Protein AF-A0A966QD86-F1 (afdb_monomer_lite)

pLDDT: mean 82.99, std 19.86, range [31.42, 98.5]

Structure (mmCIF, N/CA/C/O backbone):
data_AF-A0A966QD86-F1
#
_entry.id   AF-A0A966QD86-F1
#
loop_
_atom_site.group_PDB
_atom_site.id
_atom_site.type_symbol
_atom_site.label_atom_id
_atom_site.label_alt_id
_atom_site.label_comp_id
_atom_site.label_asym_id
_atom_site.label_entity_id
_atom_site.label_seq_id
_atom_site.pdbx_PDB_ins_code
_atom_site.Cartn_x
_atom_site.Cartn_y
_atom_site.Cartn_z
_atom_site.occupancy
_atom_site.B_iso_or_equiv
_atom_site.auth_seq_id
_atom_site.auth_comp_id
_atom_site.auth_asym_id
_atom_site.auth_atom_id
_atom_site.pdbx_PDB_model_num
ATOM 1 N N . MET A 1 1 ? 30.363 -12.024 28.360 1.00 37.44 1 MET A N 1
ATOM 2 C CA . MET A 1 1 ? 28.949 -11.647 28.155 1.00 37.44 1 MET A CA 1
ATOM 3 C C . MET A 1 1 ? 28.744 -11.447 26.668 1.00 37.44 1 MET A C 1
ATOM 5 O O . MET A 1 1 ? 29.239 -10.470 26.128 1.00 37.44 1 MET A O 1
ATOM 9 N N . VAL A 1 2 ? 28.123 -12.416 25.995 1.00 34.50 2 VAL A N 1
ATOM 10 C CA . VAL A 1 2 ? 27.698 -12.248 24.601 1.00 34.50 2 VAL A CA 1
ATOM 11 C C . VAL A 1 2 ? 26.460 -11.366 24.652 1.00 34.50 2 VAL A C 1
ATOM 13 O O . VAL A 1 2 ? 25.425 -11.783 25.163 1.00 34.50 2 VAL A O 1
ATOM 16 N N . THR A 1 3 ? 26.587 -10.121 24.208 1.00 36.62 3 THR A N 1
ATOM 17 C CA . THR A 1 3 ? 25.443 -9.254 23.946 1.00 36.62 3 THR A CA 1
ATOM 18 C C . THR A 1 3 ? 24.715 -9.835 22.740 1.00 36.62 3 THR A C 1
ATOM 20 O O . THR A 1 3 ? 25.095 -9.631 21.590 1.00 36.62 3 THR A O 1
ATOM 23 N N . SER A 1 4 ? 23.694 -10.646 23.001 1.00 31.42 4 SER A N 1
ATOM 24 C CA . SER A 1 4 ? 22.742 -11.088 21.990 1.00 31.42 4 SER A CA 1
ATOM 25 C C . SER A 1 4 ? 22.069 -9.849 21.402 1.00 31.42 4 SER A C 1
ATOM 27 O O . SER A 1 4 ? 21.216 -9.232 22.039 1.00 31.42 4 SER A O 1
ATOM 29 N N . ARG A 1 5 ? 22.519 -9.452 20.207 1.00 35.88 5 ARG A N 1
ATOM 30 C CA . ARG A 1 5 ? 21.883 -8.425 19.379 1.00 35.88 5 ARG A CA 1
ATOM 31 C C . ARG A 1 5 ? 20.418 -8.845 19.194 1.00 35.88 5 ARG A C 1
ATOM 33 O O . ARG A 1 5 ? 20.197 -10.000 18.818 1.00 35.88 5 ARG A O 1
ATOM 40 N N . PRO A 1 6 ? 19.428 -7.978 19.474 1.00 40.44 6 PRO A N 1
ATOM 41 C CA . PRO A 1 6 ? 18.045 -8.296 19.139 1.00 40.44 6 PRO A CA 1
ATOM 42 C C . PRO A 1 6 ? 17.976 -8.632 17.641 1.00 40.44 6 PRO A C 1
ATOM 44 O O . PRO A 1 6 ? 18.765 -8.067 16.870 1.00 40.44 6 PRO A O 1
ATOM 47 N N . PRO A 1 7 ? 17.105 -9.565 17.212 1.00 45.22 7 PRO A N 1
ATOM 48 C CA . PRO A 1 7 ? 16.929 -9.837 15.790 1.00 45.22 7 PRO A CA 1
ATOM 49 C C . PRO A 1 7 ? 16.673 -8.501 15.093 1.00 45.22 7 PRO A C 1
ATOM 51 O O . PRO A 1 7 ? 15.821 -7.730 15.537 1.00 45.22 7 PRO A O 1
ATOM 54 N N . ALA A 1 8 ? 17.478 -8.182 14.076 1.00 56.72 8 ALA A N 1
ATOM 55 C CA . ALA A 1 8 ? 17.347 -6.920 13.364 1.00 56.72 8 ALA A CA 1
ATOM 56 C C . ALA A 1 8 ? 15.904 -6.816 12.858 1.00 56.72 8 ALA A C 1
ATOM 58 O O . ALA A 1 8 ? 15.439 -7.698 12.135 1.00 56.72 8 ALA A O 1
ATOM 59 N N . ALA A 1 9 ? 15.185 -5.785 13.305 1.00 67.31 9 ALA A N 1
ATOM 60 C CA . ALA A 1 9 ? 13.827 -5.529 12.858 1.00 67.31 9 ALA A CA 1
ATOM 61 C C . ALA A 1 9 ? 13.815 -5.494 11.321 1.00 67.31 9 ALA A C 1
ATOM 63 O O . ALA A 1 9 ? 14.697 -4.883 10.714 1.00 67.31 9 ALA A O 1
ATOM 64 N N . ALA A 1 10 ? 12.860 -6.180 10.688 1.00 80.62 10 ALA A N 1
ATOM 65 C CA . ALA A 1 10 ? 12.815 -6.264 9.232 1.00 80.62 10 ALA A CA 1
ATOM 66 C C . ALA A 1 10 ? 12.723 -4.855 8.612 1.00 80.62 10 ALA A C 1
ATOM 68 O O . ALA A 1 10 ? 11.862 -4.047 8.987 1.00 80.62 10 ALA A O 1
ATOM 69 N N . SER A 1 11 ? 13.622 -4.549 7.671 1.00 90.81 11 SER A N 1
ATOM 70 C CA . SER A 1 11 ? 13.614 -3.261 6.975 1.00 90.81 11 SER A CA 1
ATOM 71 C C . SER A 1 11 ? 12.462 -3.183 5.972 1.00 90.81 11 SER A C 1
ATOM 73 O O . SER A 1 11 ? 11.938 -4.203 5.514 1.00 90.81 11 SER A O 1
ATOM 75 N N . LEU A 1 12 ? 12.073 -1.966 5.585 1.00 94.50 12 LEU A N 1
ATOM 76 C CA . LEU A 1 12 ? 11.036 -1.785 4.563 1.00 94.50 12 LEU A CA 1
ATOM 77 C C . LEU A 1 12 ? 11.485 -2.296 3.188 1.00 94.50 12 LEU A C 1
ATOM 79 O O . LEU A 1 12 ? 10.650 -2.692 2.380 1.00 94.50 12 LEU A O 1
ATOM 83 N N . SER A 1 13 ? 12.796 -2.360 2.943 1.00 92.25 13 SER A N 1
ATOM 84 C CA . SER A 1 13 ? 13.356 -2.989 1.745 1.00 92.25 13 SER A CA 1
ATOM 85 C C . SER A 1 13 ? 13.037 -4.486 1.679 1.00 92.25 13 SER A C 1
ATOM 87 O O . SER A 1 13 ? 12.559 -4.968 0.654 1.00 92.25 13 SER A O 1
ATOM 89 N N . VAL A 1 14 ? 13.190 -5.207 2.798 1.00 92.00 14 VAL A N 1
ATOM 90 C CA . VAL A 1 14 ? 12.814 -6.631 2.890 1.00 92.00 14 VAL A CA 1
ATOM 91 C C . VAL A 1 14 ? 11.317 -6.816 2.650 1.00 92.00 14 VAL A C 1
ATOM 93 O O . VAL A 1 14 ? 10.916 -7.715 1.914 1.00 92.00 14 VAL A O 1
ATOM 96 N N . LEU A 1 15 ? 10.489 -5.937 3.220 1.00 95.06 15 LEU A N 1
ATOM 97 C CA . LEU A 1 15 ? 9.042 -5.971 3.021 1.00 95.06 15 LEU A CA 1
ATOM 98 C C . LEU A 1 15 ? 8.655 -5.786 1.544 1.00 95.06 15 LEU A C 1
ATOM 100 O O . LEU A 1 15 ? 7.849 -6.558 1.029 1.00 95.06 15 LEU A O 1
ATOM 104 N N . ARG A 1 16 ? 9.243 -4.806 0.844 1.00 95.81 16 ARG A N 1
ATOM 105 C CA . ARG A 1 16 ? 8.997 -4.596 -0.595 1.00 95.81 16 ARG A CA 1
ATOM 106 C C . ARG A 1 16 ? 9.447 -5.792 -1.429 1.00 95.81 16 ARG A C 1
ATOM 108 O O . ARG A 1 16 ? 8.715 -6.210 -2.321 1.00 95.81 16 ARG A O 1
ATOM 115 N N . HIS A 1 17 ? 10.590 -6.389 -1.095 1.00 92.56 17 HIS A N 1
ATOM 116 C CA . HIS A 1 17 ? 11.065 -7.590 -1.775 1.00 92.56 17 HIS A CA 1
ATOM 117 C C . HIS A 1 17 ? 10.102 -8.773 -1.598 1.00 92.56 17 HIS A C 1
ATOM 119 O O . HIS A 1 17 ? 9.772 -9.444 -2.572 1.00 92.56 17 HIS A O 1
ATOM 125 N N . GLN A 1 18 ? 9.580 -8.990 -0.385 1.00 93.50 18 GLN A N 1
ATOM 126 C CA . GLN A 1 18 ? 8.581 -10.033 -0.140 1.00 93.50 18 GLN A CA 1
ATOM 127 C C . GLN A 1 18 ? 7.260 -9.749 -0.865 1.00 93.50 18 GLN A C 1
ATOM 129 O O . GLN A 1 18 ? 6.659 -10.657 -1.433 1.00 93.50 18 GLN A O 1
ATOM 134 N N . LEU A 1 19 ? 6.811 -8.490 -0.897 1.00 96.50 19 LEU A N 1
ATOM 135 C CA . LEU A 1 19 ? 5.646 -8.097 -1.692 1.00 96.50 19 LEU A CA 1
ATOM 136 C C . LEU A 1 19 ? 5.863 -8.343 -3.189 1.00 96.50 19 LEU A C 1
ATOM 138 O O . LEU A 1 19 ? 4.892 -8.588 -3.896 1.00 96.50 19 LEU A O 1
ATOM 142 N N . ALA A 1 20 ? 7.104 -8.288 -3.675 1.00 95.31 20 ALA A N 1
ATOM 143 C CA . ALA A 1 20 ? 7.455 -8.540 -5.067 1.00 95.31 20 ALA A CA 1
ATOM 144 C C . ALA A 1 20 ? 7.605 -10.034 -5.415 1.00 95.31 20 ALA A C 1
ATOM 146 O O . ALA A 1 20 ? 7.783 -10.356 -6.593 1.00 95.31 20 ALA A O 1
ATOM 147 N N . ASP A 1 21 ? 7.514 -10.944 -4.440 1.00 94.06 21 ASP A N 1
ATOM 148 C CA . ASP A 1 21 ? 7.709 -12.376 -4.673 1.00 94.06 21 ASP A CA 1
ATOM 149 C C . ASP A 1 21 ? 6.661 -12.938 -5.645 1.00 94.06 21 ASP A C 1
ATOM 151 O O . ASP A 1 21 ? 5.465 -12.675 -5.515 1.00 94.06 21 ASP A O 1
ATOM 155 N N . GLY A 1 22 ? 7.105 -13.652 -6.676 1.00 91.19 22 GLY A N 1
ATOM 156 C CA . GLY A 1 22 ? 6.250 -14.108 -7.778 1.00 91.19 22 GLY A CA 1
ATOM 157 C C . GLY A 1 22 ? 5.811 -13.027 -8.784 1.00 91.19 22 GLY A C 1
ATOM 158 O O . GLY A 1 22 ? 5.131 -13.361 -9.753 1.00 91.19 22 GLY A O 1
ATOM 159 N N . VAL A 1 23 ? 6.199 -11.749 -8.629 1.00 92.25 23 VAL A N 1
ATOM 160 C CA . VAL A 1 23 ? 6.053 -10.759 -9.720 1.00 92.25 23 VAL A CA 1
ATOM 161 C C . VAL A 1 23 ? 7.213 -10.916 -10.695 1.00 92.25 23 VAL A C 1
ATOM 163 O O . VAL A 1 23 ? 8.367 -10.934 -10.258 1.00 92.25 23 VAL A O 1
ATOM 166 N N . PRO A 1 24 ? 6.960 -10.948 -12.013 1.00 91.50 24 PRO A N 1
ATOM 167 C CA . PRO A 1 24 ? 8.023 -10.845 -13.002 1.00 91.50 24 PRO A CA 1
ATOM 168 C C . PRO A 1 24 ? 8.892 -9.592 -12.788 1.00 91.50 24 PRO A C 1
ATOM 170 O O . PRO A 1 24 ? 8.411 -8.577 -12.267 1.00 91.50 24 PRO A O 1
ATOM 173 N N . PRO A 1 25 ? 10.185 -9.629 -13.147 1.00 89.44 25 PRO A N 1
ATOM 174 C CA . PRO A 1 25 ? 11.003 -8.423 -13.155 1.00 89.44 25 PRO A CA 1
ATOM 175 C C . PRO A 1 25 ? 10.401 -7.389 -14.110 1.00 89.44 25 PRO A C 1
ATOM 177 O O . PRO A 1 25 ? 9.823 -7.733 -15.142 1.00 89.44 25 PRO A O 1
ATOM 180 N N . GLY A 1 26 ? 10.522 -6.114 -13.746 1.00 88.69 26 GLY A N 1
ATOM 181 C CA . GLY A 1 26 ? 10.109 -5.032 -14.627 1.00 88.69 26 GLY A CA 1
ATOM 182 C C . GLY A 1 26 ? 11.136 -4.772 -15.722 1.00 88.69 26 GLY A C 1
ATOM 183 O O . GLY A 1 26 ? 12.253 -5.280 -15.692 1.00 88.69 26 GLY A O 1
ATOM 184 N N . VAL A 1 27 ? 10.755 -3.923 -16.669 1.00 89.12 27 VAL A N 1
ATOM 185 C CA . VAL A 1 27 ? 11.651 -3.347 -17.690 1.00 89.12 27 VAL A CA 1
ATOM 186 C C . VAL A 1 27 ? 11.695 -1.818 -17.590 1.00 89.12 27 VAL A C 1
ATOM 188 O O . VAL A 1 27 ? 12.145 -1.133 -18.504 1.00 89.12 27 VAL A O 1
ATOM 191 N N . GLY A 1 28 ? 11.156 -1.270 -16.496 1.00 85.75 28 GLY A N 1
ATOM 192 C CA . GLY A 1 28 ? 11.043 0.162 -16.277 1.00 85.75 28 GLY A CA 1
ATOM 193 C C . GLY A 1 28 ? 12.343 0.790 -15.781 1.00 85.75 28 GLY A C 1
ATOM 194 O O . GLY A 1 28 ? 13.136 0.163 -15.078 1.00 85.75 28 GLY A O 1
ATOM 195 N N . ASN A 1 29 ? 12.515 2.066 -16.113 1.00 91.00 29 ASN A N 1
ATOM 196 C CA . ASN A 1 29 ? 13.445 2.981 -15.452 1.00 91.00 29 ASN A CA 1
ATOM 197 C C . ASN A 1 29 ? 12.715 3.818 -14.382 1.00 91.00 29 ASN A C 1
ATOM 199 O O . ASN A 1 29 ? 11.483 3.781 -14.308 1.00 91.00 29 ASN A O 1
ATOM 203 N N . GLU A 1 30 ? 13.450 4.612 -13.597 1.00 90.75 30 GLU A N 1
ATOM 204 C CA . GLU A 1 30 ? 12.881 5.447 -12.522 1.00 90.75 30 GLU A CA 1
ATOM 205 C C . GLU A 1 30 ? 11.718 6.342 -12.980 1.00 90.75 30 GLU A C 1
ATOM 207 O O . GLU A 1 30 ? 10.692 6.420 -12.305 1.00 90.75 30 GLU A O 1
ATOM 212 N N . ASP A 1 31 ? 11.822 6.978 -14.149 1.00 90.44 31 ASP A N 1
ATOM 213 C CA . ASP A 1 31 ? 10.772 7.873 -14.651 1.00 90.44 31 ASP A CA 1
ATOM 214 C C . ASP A 1 31 ? 9.494 7.123 -15.028 1.00 90.44 31 ASP A C 1
ATOM 216 O O . ASP A 1 31 ? 8.378 7.617 -14.835 1.00 90.44 31 ASP A O 1
ATOM 220 N N . SER A 1 32 ? 9.633 5.923 -15.591 1.00 91.06 32 SER A N 1
ATOM 221 C CA . SER A 1 32 ? 8.491 5.075 -15.925 1.00 91.06 32 SER A CA 1
ATOM 222 C C . SER A 1 32 ? 7.774 4.583 -14.667 1.00 91.06 32 SER A C 1
ATOM 224 O O . SER A 1 32 ? 6.553 4.717 -14.581 1.00 91.06 32 SER A O 1
ATOM 226 N N . VAL A 1 33 ? 8.508 4.109 -13.653 1.00 93.31 33 VAL A N 1
ATOM 227 C CA . VAL A 1 33 ? 7.890 3.603 -12.421 1.00 93.31 33 VAL A CA 1
ATOM 228 C C . VAL A 1 33 ? 7.351 4.714 -11.535 1.00 93.31 33 VAL A C 1
ATOM 230 O O . VAL A 1 33 ? 6.337 4.513 -10.878 1.00 93.31 33 VAL A O 1
ATOM 233 N N . ARG A 1 34 ? 7.930 5.920 -11.580 1.00 92.62 34 ARG A N 1
ATOM 234 C CA . ARG A 1 34 ? 7.355 7.104 -10.928 1.00 92.62 34 ARG A CA 1
ATOM 235 C C . ARG A 1 34 ? 5.994 7.457 -11.521 1.00 92.62 34 ARG A C 1
ATOM 237 O O . ARG A 1 34 ? 5.058 7.736 -10.776 1.00 92.62 34 ARG A O 1
ATOM 244 N N . ARG A 1 35 ? 5.859 7.425 -12.851 1.00 93.31 35 ARG A N 1
ATOM 245 C CA . ARG A 1 35 ? 4.565 7.641 -13.521 1.00 93.31 35 ARG A CA 1
ATOM 246 C C . ARG A 1 35 ? 3.560 6.546 -13.174 1.00 93.31 35 ARG A C 1
ATOM 248 O O . ARG A 1 35 ? 2.416 6.860 -12.861 1.00 93.31 35 ARG A O 1
ATOM 255 N N . GLN A 1 36 ? 3.991 5.285 -13.172 1.00 95.38 36 GLN A N 1
ATOM 256 C CA . GLN A 1 36 ? 3.152 4.160 -12.749 1.00 95.38 36 GLN A CA 1
ATOM 257 C C . GLN A 1 36 ? 2.705 4.294 -11.291 1.00 95.38 36 GLN A C 1
ATOM 259 O O . GLN A 1 36 ? 1.532 4.087 -11.009 1.00 95.38 36 GLN A O 1
ATOM 264 N N . TRP A 1 37 ? 3.604 4.686 -10.388 1.00 96.25 37 TRP A N 1
ATOM 265 C CA . TRP A 1 37 ? 3.303 4.935 -8.980 1.00 96.25 37 TRP A CA 1
ATOM 266 C C . TRP A 1 37 ? 2.220 6.001 -8.813 1.00 96.25 37 TRP A C 1
ATOM 268 O O . TRP A 1 37 ? 1.212 5.747 -8.160 1.00 96.25 37 TRP A O 1
ATOM 278 N N . TRP A 1 38 ? 2.371 7.162 -9.457 1.00 95.31 38 TRP A N 1
ATOM 279 C CA . TRP A 1 38 ? 1.359 8.220 -9.389 1.00 95.31 38 TRP A CA 1
ATOM 280 C C . TRP A 1 38 ? 0.020 7.801 -10.001 1.00 95.31 38 TRP A C 1
ATOM 282 O O . TRP A 1 38 ? -1.025 8.058 -9.408 1.00 95.31 38 TRP A O 1
ATOM 292 N N . ALA A 1 39 ? 0.033 7.111 -11.146 1.00 96.25 39 ALA A N 1
ATOM 293 C CA . ALA A 1 39 ? -1.19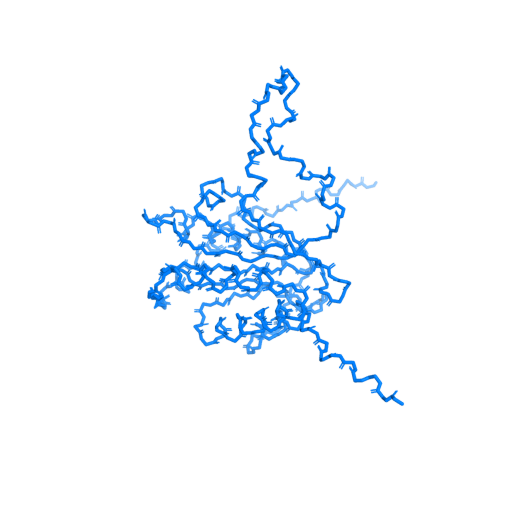0 6.588 -11.753 1.00 96.25 39 ALA A CA 1
ATOM 294 C C . ALA A 1 39 ? -1.884 5.560 -10.845 1.00 96.25 39 ALA A C 1
ATOM 296 O O . ALA A 1 39 ? -3.108 5.575 -10.720 1.00 96.25 39 ALA A O 1
ATOM 297 N N . ALA A 1 40 ? -1.113 4.699 -10.182 1.00 97.69 40 ALA A N 1
ATOM 298 C CA . ALA A 1 40 ? -1.611 3.705 -9.243 1.00 97.69 40 ALA A CA 1
ATOM 299 C C . ALA A 1 40 ? -2.193 4.341 -7.972 1.00 97.69 40 ALA A C 1
ATOM 301 O O . ALA A 1 40 ? -3.270 3.939 -7.538 1.00 97.69 40 ALA A O 1
ATOM 302 N N . LEU A 1 41 ? -1.534 5.365 -7.416 1.00 97.25 41 LEU A N 1
ATOM 303 C CA . LEU A 1 41 ? -2.057 6.137 -6.285 1.00 97.25 41 LEU A CA 1
ATOM 304 C C . LEU A 1 41 ? -3.370 6.837 -6.631 1.00 97.25 41 LEU A C 1
ATOM 306 O O . LEU A 1 41 ? -4.312 6.771 -5.847 1.00 97.25 41 LEU A O 1
ATOM 310 N N . ALA A 1 42 ? -3.446 7.476 -7.799 1.00 95.94 42 ALA A N 1
ATOM 311 C CA . ALA A 1 42 ? -4.670 8.129 -8.247 1.00 95.94 42 ALA A CA 1
ATOM 312 C C . ALA A 1 42 ? -5.791 7.106 -8.485 1.00 95.94 42 ALA A C 1
ATOM 314 O O . ALA A 1 42 ? -6.911 7.310 -8.039 1.00 95.94 42 ALA A O 1
ATOM 315 N N . THR A 1 43 ? -5.478 5.959 -9.097 1.00 97.62 43 THR A N 1
ATOM 316 C CA . THR A 1 43 ? -6.447 4.865 -9.289 1.00 97.62 43 THR A CA 1
ATOM 317 C C . THR A 1 43 ? -6.974 4.341 -7.954 1.00 97.62 43 THR A C 1
ATOM 319 O O . THR A 1 43 ? -8.170 4.134 -7.781 1.00 97.62 43 THR A O 1
ATOM 322 N N . LEU A 1 44 ? -6.091 4.129 -6.977 1.00 97.50 44 LEU A N 1
ATOM 323 C CA . LEU A 1 44 ? -6.505 3.672 -5.658 1.00 97.50 44 LEU A CA 1
ATOM 324 C C . LEU A 1 44 ? -7.410 4.701 -4.968 1.00 97.50 44 LEU A C 1
ATOM 326 O O . LEU A 1 44 ? -8.483 4.344 -4.484 1.00 97.50 44 LEU A O 1
ATOM 330 N N . GLN A 1 45 ? -6.977 5.961 -4.905 1.00 95.88 45 GLN A N 1
ATOM 331 C CA . GLN A 1 45 ? -7.699 7.000 -4.174 1.00 95.88 45 GLN A CA 1
ATOM 332 C C . GLN A 1 45 ? -9.032 7.339 -4.847 1.00 95.88 45 GLN A C 1
ATOM 334 O O . GLN A 1 45 ? -10.068 7.253 -4.191 1.00 95.88 45 GLN A O 1
ATOM 339 N N . ASP A 1 46 ? -9.023 7.634 -6.144 1.00 95.94 46 ASP A N 1
ATOM 340 C CA . ASP A 1 46 ? -10.190 8.149 -6.864 1.00 95.94 46 ASP A CA 1
ATOM 341 C C . ASP A 1 46 ? -11.208 7.057 -7.201 1.00 95.94 46 ASP A C 1
ATOM 343 O O . ASP A 1 46 ? -12.413 7.288 -7.115 1.00 95.94 46 ASP A O 1
ATOM 347 N N . ASP A 1 47 ? -10.739 5.872 -7.606 1.00 95.50 47 ASP A N 1
ATOM 348 C CA . ASP A 1 47 ? -11.607 4.846 -8.189 1.00 95.50 47 ASP A CA 1
ATOM 349 C C . ASP A 1 47 ? -11.989 3.743 -7.190 1.00 95.50 47 ASP A C 1
ATOM 351 O O . ASP A 1 47 ? -13.029 3.101 -7.356 1.00 95.50 47 ASP A O 1
ATOM 355 N N . LEU A 1 48 ? -11.173 3.498 -6.155 1.00 95.06 48 LEU A N 1
ATOM 356 C CA . LEU A 1 48 ? -11.402 2.396 -5.209 1.00 95.06 48 LEU A CA 1
ATOM 357 C C . LEU A 1 48 ? -11.756 2.849 -3.790 1.00 95.06 48 LEU A C 1
ATOM 359 O O . LEU A 1 48 ? -12.579 2.187 -3.154 1.00 95.06 48 LEU A O 1
ATOM 363 N N . LEU A 1 49 ? -11.148 3.931 -3.289 1.00 95.38 49 LEU A N 1
ATOM 364 C CA . LEU A 1 49 ? -11.347 4.406 -1.914 1.00 95.38 49 LEU A CA 1
ATOM 365 C C . LEU A 1 49 ? -12.439 5.475 -1.807 1.00 95.38 49 LEU A C 1
ATOM 367 O O . LEU A 1 49 ? -13.388 5.281 -1.053 1.00 95.38 49 LEU A O 1
ATOM 371 N N . LEU A 1 50 ? -12.341 6.577 -2.555 1.00 94.25 50 LEU A N 1
ATOM 372 C CA . LEU A 1 50 ? -13.303 7.686 -2.482 1.00 94.25 50 LEU A CA 1
ATOM 373 C C . LEU A 1 50 ? -14.763 7.285 -2.774 1.00 94.25 50 LEU A C 1
ATOM 375 O O . LEU A 1 50 ? -15.652 7.829 -2.121 1.00 94.25 50 LEU A O 1
ATOM 379 N N . PRO A 1 51 ? -15.060 6.332 -3.681 1.00 93.31 51 PRO A N 1
ATOM 380 C CA . PRO A 1 51 ? -16.439 5.909 -3.924 1.00 93.31 51 PRO A CA 1
ATOM 381 C C . PRO A 1 51 ? -17.059 5.068 -2.794 1.00 93.31 51 PRO A C 1
ATOM 383 O O . PRO A 1 51 ? -18.237 4.717 -2.879 1.00 93.31 51 PRO A O 1
ATOM 386 N N . GLN A 1 52 ? -16.295 4.689 -1.762 1.00 89.44 52 GLN A N 1
ATOM 387 C CA . GLN A 1 52 ? -16.802 3.854 -0.673 1.00 89.44 52 GLN A CA 1
ATOM 388 C C . GLN A 1 52 ? -17.757 4.657 0.231 1.00 89.44 52 GLN A C 1
ATOM 390 O O . GLN A 1 52 ? -17.387 5.724 0.718 1.00 89.44 52 GLN A O 1
ATOM 395 N N . PRO A 1 53 ? -18.959 4.137 0.543 1.00 82.00 53 PRO A N 1
ATOM 396 C CA . PRO A 1 53 ? -19.945 4.854 1.359 1.00 82.00 53 PRO A CA 1
ATOM 397 C C . PRO A 1 53 ? -19.544 4.973 2.837 1.00 82.00 53 PRO A C 1
ATOM 399 O O . PRO A 1 53 ? -19.960 5.903 3.523 1.00 82.00 53 PRO A O 1
ATOM 402 N N . HIS A 1 54 ? -18.740 4.030 3.334 1.00 84.50 54 HIS A N 1
ATOM 403 C CA . HIS A 1 54 ? -18.260 3.988 4.713 1.00 84.50 54 HIS A CA 1
ATOM 404 C C . HIS A 1 54 ? -16.747 3.852 4.713 1.00 84.50 54 HIS A C 1
ATOM 406 O O . HIS A 1 54 ? -16.191 2.760 4.847 1.00 84.50 54 HIS A O 1
ATOM 412 N N . LEU A 1 55 ? -16.083 4.984 4.515 1.00 88.50 55 LEU A N 1
ATOM 413 C CA . LEU A 1 55 ? -14.641 5.032 4.536 1.00 88.50 55 LEU A CA 1
ATOM 414 C C . LEU A 1 55 ? -14.159 4.985 5.988 1.00 88.50 55 LEU A C 1
ATOM 416 O O . LEU A 1 55 ? -14.342 5.923 6.753 1.00 88.50 55 LEU A O 1
ATOM 420 N N . GLN A 1 56 ? -13.573 3.858 6.367 1.00 92.38 56 GLN A N 1
ATOM 421 C CA . GLN A 1 56 ? -12.860 3.676 7.624 1.00 92.38 56 GLN A CA 1
ATOM 422 C C . GLN A 1 56 ? -11.788 2.618 7.408 1.00 92.38 56 GLN A C 1
ATOM 424 O O . GLN A 1 56 ? -11.976 1.666 6.645 1.00 92.38 56 GLN A O 1
ATOM 429 N N . GLY A 1 57 ? -10.646 2.780 8.054 1.00 95.12 57 GLY A N 1
ATOM 430 C CA . GLY A 1 57 ? -9.509 1.931 7.761 1.00 95.12 57 GLY A CA 1
ATOM 431 C C . GLY A 1 57 ? -8.220 2.461 8.332 1.00 95.12 57 GLY A C 1
ATOM 432 O O . GLY A 1 57 ? -8.177 3.483 9.023 1.00 95.12 57 GLY A O 1
ATOM 433 N N . ILE A 1 58 ? -7.162 1.755 7.977 1.00 96.31 58 ILE A N 1
ATOM 434 C CA . ILE A 1 58 ? -5.800 2.183 8.220 1.00 96.31 58 ILE A CA 1
ATOM 435 C C . ILE A 1 58 ? -5.059 2.356 6.901 1.00 96.31 58 ILE A C 1
ATOM 437 O O . ILE A 1 58 ? -5.388 1.728 5.888 1.00 96.31 58 ILE A O 1
ATOM 441 N N . TRP A 1 59 ? -4.000 3.148 6.942 1.00 97.25 59 TRP A N 1
ATOM 442 C CA . TRP A 1 59 ? -2.995 3.154 5.897 1.00 97.25 59 TRP A CA 1
ATOM 443 C C . TRP A 1 59 ? -1.595 3.249 6.494 1.00 97.25 59 TRP A C 1
ATOM 445 O O . TRP A 1 59 ? -1.380 3.866 7.535 1.00 97.25 59 TRP A O 1
ATOM 455 N N . LEU A 1 60 ? -0.634 2.609 5.841 1.00 97.75 60 LEU A N 1
ATOM 456 C CA . LEU A 1 60 ? 0.778 2.670 6.185 1.00 97.75 60 LEU A CA 1
ATOM 457 C C . LEU A 1 60 ? 1.555 3.144 4.967 1.00 97.75 60 LEU A C 1
ATOM 459 O O . LEU A 1 60 ? 1.308 2.641 3.873 1.00 97.75 60 LEU A O 1
ATOM 463 N N . ALA A 1 61 ? 2.497 4.065 5.138 1.00 97.19 61 ALA A N 1
ATOM 464 C CA . ALA A 1 61 ? 3.321 4.527 4.029 1.00 97.19 61 ALA A CA 1
ATOM 465 C C . ALA A 1 61 ? 4.782 4.755 4.408 1.00 97.19 61 ALA A C 1
ATOM 467 O O . ALA A 1 61 ? 5.127 4.983 5.567 1.00 97.19 61 ALA A O 1
ATOM 468 N N . ALA A 1 62 ? 5.640 4.706 3.400 1.00 95.94 62 ALA A N 1
ATOM 469 C CA . ALA A 1 62 ? 7.035 5.102 3.483 1.00 95.94 62 ALA A CA 1
ATOM 470 C C . ALA A 1 62 ? 7.556 5.487 2.092 1.00 95.94 62 ALA A C 1
ATOM 472 O O . ALA A 1 62 ? 6.994 5.026 1.099 1.00 95.94 62 ALA A O 1
ATOM 473 N N . PRO A 1 63 ? 8.636 6.280 1.988 1.00 91.62 63 PRO A N 1
ATOM 474 C CA . PRO A 1 63 ? 9.250 7.064 3.064 1.00 91.62 63 PRO A CA 1
ATOM 475 C C . PRO A 1 63 ? 8.477 8.363 3.367 1.00 91.62 63 PRO A C 1
ATOM 477 O O . PRO A 1 63 ? 8.917 9.181 4.163 1.00 91.62 63 PRO A O 1
ATOM 480 N N . LEU A 1 64 ? 7.362 8.607 2.680 1.00 88.56 64 LEU A N 1
ATOM 481 C CA . LEU A 1 64 ? 6.548 9.812 2.807 1.00 88.56 64 LEU A CA 1
ATOM 482 C C . LEU A 1 64 ? 5.062 9.430 2.796 1.00 88.56 64 LEU A C 1
ATOM 484 O O . LEU A 1 64 ? 4.723 8.324 2.360 1.00 88.56 64 LEU A O 1
ATOM 488 N N . PRO A 1 65 ? 4.166 10.329 3.242 1.00 84.25 65 PRO A N 1
ATOM 489 C CA . PRO A 1 65 ? 2.732 10.159 3.047 1.00 84.25 65 PRO A CA 1
ATOM 490 C C . PRO A 1 65 ? 2.405 9.886 1.575 1.00 84.25 65 PRO A C 1
ATOM 492 O O . PRO A 1 65 ? 2.903 10.576 0.686 1.00 84.25 65 PRO A O 1
ATOM 495 N N . ALA A 1 66 ? 1.572 8.877 1.323 1.00 89.56 66 ALA A N 1
ATOM 496 C CA . ALA A 1 66 ? 1.158 8.497 -0.029 1.00 89.56 66 ALA A CA 1
ATOM 497 C C . ALA A 1 66 ? -0.307 8.852 -0.329 1.00 89.56 66 ALA A C 1
ATOM 499 O O . ALA A 1 66 ? -0.685 8.930 -1.496 1.00 89.56 66 ALA A O 1
ATOM 500 N N . LEU A 1 67 ? -1.117 9.081 0.712 1.00 90.19 67 LEU A N 1
ATOM 501 C CA . LEU A 1 67 ? -2.467 9.621 0.577 1.00 90.19 67 LEU A CA 1
ATOM 502 C C . LEU A 1 67 ? -2.425 11.144 0.704 1.00 90.19 67 LEU A C 1
ATOM 504 O O . LEU A 1 67 ? -1.756 11.674 1.593 1.00 90.19 67 LEU A O 1
ATOM 508 N N . TYR A 1 68 ? -3.146 11.832 -0.175 1.00 86.19 68 TYR A N 1
ATOM 509 C CA . TYR A 1 68 ? -3.230 13.298 -0.197 1.00 86.19 68 TYR A CA 1
ATOM 510 C C . TYR A 1 68 ? -4.669 13.816 -0.185 1.00 86.19 68 TYR A C 1
ATOM 512 O O . TYR A 1 68 ? -4.893 14.979 0.145 1.00 86.19 68 TYR A O 1
ATOM 520 N N . GLU A 1 69 ? -5.647 12.966 -0.501 1.00 89.44 69 GLU A N 1
ATOM 521 C CA . GLU A 1 69 ? -7.053 13.353 -0.516 1.00 89.44 69 GLU A CA 1
ATOM 522 C C . GLU A 1 69 ? -7.560 13.677 0.902 1.00 89.44 69 GLU A C 1
ATOM 524 O O . GLU A 1 69 ? -7.534 12.802 1.778 1.00 89.44 69 GLU A O 1
ATOM 529 N N . PRO A 1 70 ? -8.064 14.903 1.163 1.00 87.12 70 PRO A N 1
ATOM 530 C CA . PRO A 1 70 ? -8.447 15.328 2.510 1.00 87.12 70 PRO A CA 1
ATOM 531 C C . PRO A 1 70 ? -9.504 14.434 3.156 1.00 87.12 70 PRO A C 1
ATOM 533 O O . PRO A 1 70 ? -9.424 14.152 4.349 1.00 87.12 70 PRO A O 1
ATOM 536 N N . ASN A 1 71 ? -10.475 13.956 2.369 1.00 88.50 71 ASN A N 1
ATOM 537 C CA . ASN A 1 71 ? -11.504 13.053 2.873 1.00 88.50 71 ASN A CA 1
ATOM 538 C C . ASN A 1 71 ? -1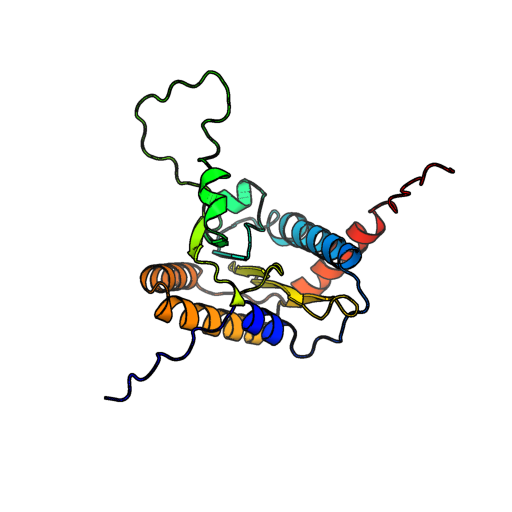0.888 11.723 3.340 1.00 88.50 71 ASN A C 1
ATOM 540 O O . ASN A 1 71 ? -11.234 11.241 4.414 1.00 88.50 71 ASN A O 1
ATOM 544 N N . LEU A 1 72 ? -9.910 11.180 2.609 1.00 92.31 72 LEU A N 1
ATOM 545 C CA . LEU A 1 72 ? -9.221 9.958 3.026 1.00 92.31 72 LEU A CA 1
ATOM 546 C C . LEU A 1 72 ? -8.434 10.175 4.322 1.00 92.31 72 LEU A C 1
ATOM 548 O O . LEU A 1 72 ? -8.522 9.360 5.235 1.00 92.31 72 LEU A O 1
ATOM 552 N N . LEU A 1 73 ? -7.720 11.298 4.433 1.00 90.38 73 LEU A N 1
ATOM 553 C CA . LEU A 1 73 ? -6.913 11.631 5.612 1.00 90.38 73 LEU A CA 1
ATOM 554 C C . LEU A 1 73 ? -7.747 11.902 6.876 1.00 90.38 73 LEU A C 1
ATOM 556 O O . LEU A 1 73 ? -7.233 11.769 7.983 1.00 90.38 73 LEU A O 1
ATOM 560 N N . GLN A 1 74 ? -9.016 12.291 6.726 1.00 88.94 74 GLN A N 1
ATOM 561 C CA . GLN A 1 74 ? -9.940 12.494 7.847 1.00 88.94 74 GLN A CA 1
ATOM 562 C C . GLN A 1 74 ? -10.532 11.186 8.382 1.00 88.94 74 GLN A C 1
ATOM 564 O O . GLN A 1 74 ? -10.865 11.108 9.562 1.00 88.94 74 GLN A O 1
ATOM 569 N N . HIS A 1 75 ? -10.676 10.175 7.524 1.00 91.38 75 HIS A N 1
ATOM 570 C CA . HIS A 1 75 ? -11.404 8.946 7.846 1.00 91.38 75 HIS A CA 1
ATOM 571 C C . HIS A 1 75 ? -10.501 7.716 8.025 1.00 91.38 75 HIS A C 1
ATOM 573 O O . HIS A 1 75 ? -10.896 6.746 8.674 1.00 91.38 75 HIS A O 1
ATOM 579 N N . LEU A 1 76 ? -9.291 7.733 7.460 1.00 94.12 76 LEU A N 1
ATOM 580 C CA . LEU A 1 76 ? -8.321 6.647 7.574 1.00 94.12 76 LEU A CA 1
ATOM 581 C C . LEU A 1 76 ? -7.209 7.018 8.555 1.00 94.12 76 LEU A C 1
ATOM 583 O O . LEU A 1 76 ? -6.589 8.073 8.446 1.00 94.12 76 LEU A O 1
ATOM 587 N N . GLN A 1 77 ? -6.903 6.105 9.474 1.00 94.75 77 GLN A N 1
ATOM 588 C CA . GLN A 1 77 ? -5.813 6.281 10.434 1.00 94.75 77 GLN A CA 1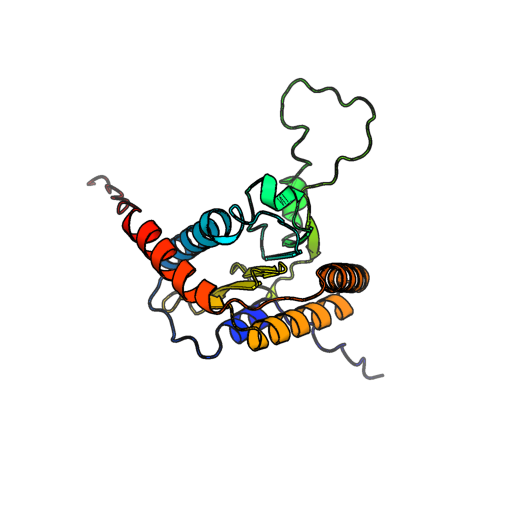
ATOM 589 C C . GLN A 1 77 ? -4.475 5.916 9.784 1.00 94.75 77 GLN A C 1
ATOM 591 O O . GLN A 1 77 ? -4.307 4.794 9.304 1.00 94.75 77 GLN A O 1
ATOM 596 N N . GLY A 1 78 ? -3.523 6.847 9.752 1.00 94.88 78 GLY A N 1
ATOM 597 C CA . GLY A 1 78 ? -2.241 6.620 9.085 1.00 94.88 78 GLY A CA 1
ATOM 598 C C . GLY A 1 78 ? -1.078 6.254 10.006 1.00 94.88 78 GLY A C 1
ATOM 599 O O . GLY A 1 78 ? -1.017 6.688 11.154 1.00 94.88 78 GLY A O 1
ATOM 600 N N . TRP A 1 79 ? -0.099 5.537 9.462 1.00 96.00 79 TRP A N 1
ATOM 601 C CA . TRP A 1 79 ? 1.238 5.355 10.031 1.00 96.00 79 TRP A CA 1
ATOM 602 C C . TRP A 1 79 ? 2.281 5.574 8.939 1.00 96.00 79 TRP A C 1
ATOM 604 O O . TRP A 1 79 ? 2.261 4.898 7.915 1.00 96.00 79 TRP A O 1
ATOM 614 N N . VAL A 1 80 ? 3.206 6.508 9.132 1.00 95.25 80 VAL A N 1
ATOM 615 C CA . VAL A 1 80 ? 4.168 6.879 8.089 1.00 95.25 80 VAL A CA 1
ATOM 616 C C . VAL A 1 80 ? 5.585 6.790 8.622 1.00 95.25 80 VAL A C 1
ATOM 618 O O . VAL A 1 80 ? 5.948 7.538 9.527 1.00 95.25 80 VAL A O 1
ATOM 621 N N . TRP A 1 81 ? 6.405 5.916 8.036 1.00 94.69 81 TRP A N 1
ATOM 622 C CA . TRP A 1 81 ? 7.851 5.982 8.237 1.00 94.69 81 TRP A CA 1
ATOM 623 C C . TRP A 1 81 ? 8.403 7.129 7.405 1.00 94.69 81 TRP A C 1
ATOM 625 O O . TRP A 1 81 ? 8.363 7.055 6.179 1.00 94.69 81 TRP A O 1
ATOM 635 N N . ALA A 1 82 ? 8.904 8.171 8.069 1.00 91.19 82 ALA A N 1
ATOM 636 C CA . ALA A 1 82 ? 9.412 9.366 7.406 1.00 91.19 82 ALA A CA 1
ATOM 637 C C . ALA A 1 82 ? 10.768 9.838 7.963 1.00 91.19 82 ALA A C 1
ATOM 639 O O . ALA A 1 82 ? 10.985 9.729 9.175 1.00 91.19 82 ALA A O 1
ATOM 640 N N . PRO A 1 83 ? 11.662 10.390 7.111 1.00 85.81 83 PRO A N 1
ATOM 641 C CA . PRO A 1 83 ? 12.932 10.992 7.540 1.00 85.81 83 PRO A CA 1
ATOM 642 C C . PRO A 1 83 ? 12.680 12.143 8.504 1.00 85.81 83 PRO A C 1
ATOM 644 O O . PRO A 1 83 ? 11.751 12.898 8.238 1.00 85.81 83 PRO A O 1
ATOM 647 N N . SER A 1 84 ? 13.466 12.302 9.578 1.00 77.19 84 SER A N 1
ATOM 648 C CA . SER A 1 84 ? 13.324 13.329 10.639 1.00 77.19 84 SER A CA 1
ATOM 649 C C . SER A 1 84 ? 13.114 14.755 10.117 1.00 77.19 84 SER A C 1
ATOM 651 O O . SER A 1 84 ? 12.299 15.502 10.652 1.00 77.19 84 SER A O 1
ATOM 653 N N . GLU A 1 85 ? 13.742 15.092 8.999 1.00 72.56 85 GLU A N 1
ATOM 654 C CA . GLU A 1 85 ? 13.743 16.422 8.381 1.00 72.56 85 GLU A CA 1
ATOM 655 C C . GLU A 1 85 ? 12.346 16.844 7.897 1.00 72.56 85 GLU A C 1
ATOM 657 O O . GLU A 1 85 ? 12.066 18.027 7.720 1.00 72.56 85 GLU A O 1
ATOM 662 N N . LEU A 1 86 ? 11.429 15.887 7.717 1.00 69.31 86 LEU A N 1
ATOM 663 C CA . LEU A 1 86 ? 10.045 16.177 7.355 1.00 69.31 86 LEU A CA 1
ATOM 664 C C . LEU A 1 86 ? 9.282 16.921 8.476 1.00 69.31 86 LEU A C 1
ATOM 666 O O . LEU A 1 86 ? 8.251 17.521 8.190 1.00 69.31 86 LEU A O 1
ATOM 670 N N . ASP A 1 87 ? 9.760 16.904 9.734 1.00 58.84 87 ASP A N 1
ATOM 671 C CA . ASP A 1 87 ? 9.107 17.624 10.853 1.00 58.84 87 ASP A CA 1
ATOM 672 C C . ASP A 1 87 ? 9.101 19.138 10.616 1.00 58.84 87 ASP A C 1
ATOM 674 O O . ASP A 1 87 ? 8.107 19.805 10.897 1.00 58.84 87 ASP A O 1
ATOM 678 N N . ASP A 1 88 ? 10.164 19.664 10.007 1.00 57.75 88 ASP A N 1
ATOM 679 C CA . ASP A 1 88 ? 10.297 21.093 9.720 1.00 57.75 88 ASP A CA 1
ATOM 680 C C . ASP A 1 88 ? 9.426 21.536 8.527 1.00 57.75 88 ASP A C 1
ATOM 682 O O . ASP A 1 88 ? 9.098 22.716 8.390 1.00 57.75 88 ASP A O 1
ATOM 686 N N . LEU A 1 89 ? 9.038 20.590 7.658 1.00 57.75 89 LEU A N 1
ATOM 687 C CA . LEU A 1 89 ? 8.314 20.839 6.402 1.00 57.75 89 LEU A CA 1
ATOM 688 C C . LEU A 1 89 ? 6.810 20.556 6.476 1.00 57.75 89 LEU A C 1
ATOM 690 O O . LEU A 1 89 ? 6.059 21.076 5.651 1.00 57.75 89 LEU A O 1
ATOM 694 N N . LEU A 1 90 ? 6.365 19.760 7.452 1.00 56.81 90 LEU A N 1
ATOM 695 C CA . LEU A 1 90 ? 4.952 19.509 7.749 1.00 56.81 90 LEU A CA 1
ATOM 696 C C . LEU A 1 90 ? 4.505 20.204 9.052 1.00 56.81 90 LEU A C 1
ATOM 698 O O . LEU A 1 90 ? 3.883 19.547 9.896 1.00 56.81 90 LEU A O 1
ATOM 702 N N . PRO A 1 91 ? 4.756 21.516 9.265 1.00 46.75 91 PRO A N 1
ATOM 703 C CA . PRO A 1 91 ? 4.053 22.206 10.330 1.00 46.75 91 PRO A CA 1
ATOM 704 C C . PRO A 1 91 ? 2.561 22.092 10.019 1.00 46.75 91 PRO A C 1
ATOM 706 O O . PRO A 1 91 ? 2.154 22.235 8.862 1.00 46.75 91 PRO A O 1
ATOM 709 N N . ALA A 1 92 ? 1.771 21.770 11.049 1.00 43.88 92 ALA A N 1
ATOM 710 C CA . ALA A 1 92 ? 0.324 21.618 10.975 1.00 43.88 92 ALA A CA 1
ATOM 711 C C . ALA A 1 92 ? -0.254 22.589 9.939 1.00 43.88 92 ALA A C 1
ATOM 713 O O . ALA A 1 92 ? -0.024 23.798 10.031 1.00 43.88 92 ALA A O 1
ATOM 714 N N . ALA A 1 93 ? -0.951 22.048 8.937 1.00 40.50 93 ALA A N 1
ATOM 715 C CA . ALA A 1 93 ? -1.469 22.735 7.752 1.00 40.50 93 ALA A CA 1
ATOM 716 C C . ALA A 1 93 ? -2.522 23.833 8.056 1.00 40.50 93 ALA A C 1
ATOM 718 O O . ALA A 1 93 ? -3.428 24.088 7.272 1.00 40.50 93 ALA A O 1
ATOM 719 N N . SER A 1 94 ? -2.429 24.495 9.207 1.00 39.03 94 SER A N 1
ATOM 720 C CA . SER A 1 94 ? -3.331 25.521 9.713 1.00 39.03 94 SER A CA 1
ATOM 721 C C . SER A 1 94 ? -2.649 26.875 9.958 1.00 39.03 94 SER A C 1
ATOM 723 O O . SER A 1 94 ? -3.324 27.794 10.413 1.00 39.03 94 SER A O 1
ATOM 725 N N . SER A 1 95 ? -1.352 27.057 9.668 1.00 38.56 95 SER A N 1
ATOM 726 C CA . SER A 1 95 ? -0.656 28.319 10.015 1.00 38.56 95 SER A CA 1
ATOM 727 C C . SER A 1 95 ? 0.181 28.976 8.913 1.00 38.56 95 SER A C 1
ATOM 729 O O . SER A 1 95 ? 0.876 29.946 9.193 1.00 38.56 95 SER A O 1
ATOM 731 N N . LEU A 1 96 ? 0.085 28.530 7.658 1.00 39.59 96 LEU A N 1
ATOM 732 C CA . LEU A 1 96 ? 0.815 29.158 6.541 1.00 39.59 96 LEU A CA 1
ATOM 733 C C . LEU A 1 96 ? 0.014 30.231 5.781 1.00 39.59 96 LEU A C 1
ATOM 735 O O . LEU A 1 96 ? 0.464 30.713 4.745 1.00 39.59 96 LEU A O 1
ATOM 739 N N . LEU A 1 97 ? -1.144 30.655 6.299 1.00 40.44 97 LEU A N 1
ATOM 740 C CA . LEU A 1 97 ? -1.830 31.849 5.802 1.00 40.44 97 LEU A CA 1
ATOM 741 C C . LEU A 1 97 ? -1.369 33.079 6.609 1.00 40.44 97 LEU A C 1
ATOM 743 O O . LEU A 1 97 ? -1.559 33.103 7.830 1.00 40.44 97 LEU A O 1
ATOM 747 N N . PRO A 1 98 ? -0.789 34.114 5.970 1.00 34.75 98 PRO A N 1
ATOM 748 C CA . PRO A 1 98 ? -0.442 35.350 6.657 1.00 34.75 98 PRO A CA 1
ATOM 749 C C . PRO A 1 98 ? -1.730 36.030 7.146 1.00 34.75 98 PRO A C 1
ATOM 751 O O . PRO A 1 98 ? -2.527 36.500 6.339 1.00 34.75 98 PRO A O 1
ATOM 754 N N . GLY A 1 99 ? -1.948 36.066 8.464 1.00 40.59 99 GLY A N 1
ATOM 755 C CA . GLY A 1 99 ? -3.063 36.798 9.087 1.00 40.59 99 GLY A CA 1
ATOM 756 C C . GLY A 1 99 ? -3.750 36.104 10.267 1.00 40.59 99 GLY A C 1
ATOM 757 O O . GLY A 1 99 ? -4.438 36.768 11.041 1.00 40.59 99 GLY A O 1
ATOM 758 N N . SER A 1 100 ? -3.541 34.803 10.469 1.00 37.72 100 SER A N 1
ATOM 759 C CA . SER A 1 100 ? -4.201 34.060 11.551 1.00 37.72 100 SER A CA 1
ATOM 760 C C . SER A 1 100 ? -3.374 34.110 12.837 1.00 37.72 100 SER A C 1
ATOM 762 O O . SER A 1 100 ? -2.482 33.294 13.055 1.00 37.72 100 SER A O 1
ATOM 764 N N . ARG A 1 101 ? -3.650 35.081 13.712 1.00 37.25 101 ARG A N 1
ATOM 765 C CA . ARG A 1 101 ? -3.094 35.096 15.075 1.00 37.25 101 ARG A CA 1
ATOM 766 C C . ARG A 1 101 ? -3.608 33.852 15.824 1.00 37.25 101 ARG A C 1
ATOM 768 O O . ARG A 1 101 ? -4.828 33.695 15.900 1.00 37.25 101 ARG A O 1
ATOM 775 N N . PRO A 1 102 ? -2.747 32.984 16.386 1.00 41.12 102 PRO A N 1
ATOM 776 C CA . PRO A 1 102 ? -3.219 31.822 17.124 1.00 41.12 102 PRO A CA 1
ATOM 777 C C . PRO A 1 102 ? -3.862 32.312 18.422 1.00 41.12 102 PRO A C 1
ATOM 779 O O . PRO A 1 102 ? -3.196 32.805 19.331 1.00 41.12 102 PRO A O 1
ATOM 782 N N . THR A 1 103 ? -5.187 32.236 18.481 1.00 38.62 103 THR A N 1
ATOM 783 C CA . THR A 1 103 ? -5.912 32.216 19.748 1.00 38.62 103 THR A CA 1
ATOM 784 C C . THR A 1 103 ? -5.766 30.809 20.304 1.00 38.62 103 THR A C 1
ATOM 786 O O . THR A 1 103 ? -5.891 29.845 19.553 1.00 38.62 103 THR A O 1
ATOM 789 N N . SER A 1 104 ? -5.431 30.699 21.592 1.00 48.03 104 SER A N 1
ATOM 790 C CA . SER A 1 104 ? -5.305 29.429 22.308 1.00 48.03 104 SER A CA 1
ATOM 791 C C . SER A 1 104 ? -6.467 28.496 21.974 1.00 48.03 104 SER A C 1
ATOM 793 O O . SER A 1 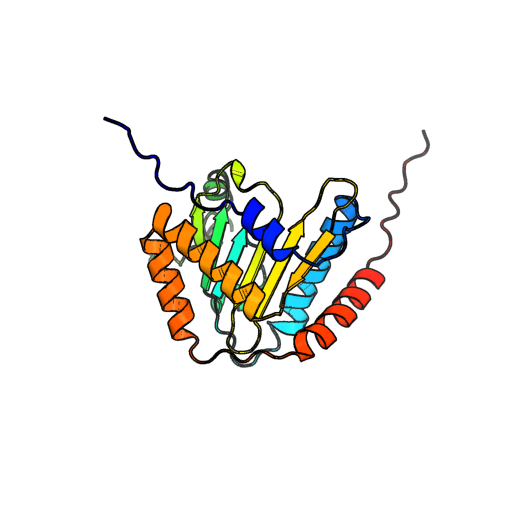104 ? -7.582 28.678 22.455 1.00 48.03 104 SER A O 1
ATOM 795 N N . ALA A 1 105 ? -6.188 27.497 21.153 1.00 34.84 105 ALA A N 1
ATOM 796 C CA . ALA A 1 105 ? -7.062 26.384 20.864 1.00 34.84 105 ALA A CA 1
ATOM 797 C C . ALA A 1 105 ? -6.152 25.172 20.695 1.00 34.84 105 ALA A C 1
ATOM 799 O O . ALA A 1 105 ? -5.089 25.269 20.081 1.00 34.84 105 ALA A O 1
ATOM 800 N N . SER A 1 106 ? -6.547 24.082 21.344 1.00 32.69 106 SER A N 1
ATOM 801 C CA . SER A 1 106 ? -5.902 22.774 21.398 1.00 32.69 106 SER A CA 1
ATOM 802 C C . SER A 1 106 ? -5.170 22.402 20.104 1.00 32.69 106 SER A C 1
ATOM 804 O O . SER A 1 106 ? -5.673 22.741 19.032 1.00 32.69 106 SER A O 1
ATOM 806 N N . PRO A 1 107 ? -4.032 21.681 20.169 1.00 32.19 107 PRO A N 1
ATOM 807 C CA . PRO A 1 107 ? -3.345 21.235 18.965 1.00 32.19 107 PRO A CA 1
ATOM 808 C C . PRO A 1 107 ? -4.347 20.484 18.083 1.00 32.19 107 PRO A C 1
ATOM 810 O O . PRO A 1 107 ? -4.819 19.406 18.443 1.00 32.19 107 PRO A O 1
ATOM 813 N N . MET A 1 108 ? -4.719 21.095 16.955 1.00 35.06 108 MET A N 1
ATOM 814 C CA . MET A 1 108 ? -5.394 20.390 15.872 1.00 35.06 108 MET A CA 1
ATOM 815 C C . MET A 1 108 ? -4.518 19.180 15.546 1.00 35.06 108 MET A C 1
ATOM 817 O O . MET A 1 108 ? -3.296 19.355 15.470 1.00 35.06 108 MET A O 1
ATOM 821 N N . PRO A 1 109 ? -5.088 17.971 15.406 1.00 39.16 109 PRO A N 1
ATOM 822 C CA . PRO A 1 109 ? -4.294 16.783 15.157 1.00 39.16 109 PRO A CA 1
ATOM 823 C C . PRO A 1 109 ? -3.447 17.039 13.912 1.00 39.16 109 PRO A C 1
ATOM 825 O O . PRO A 1 109 ? -3.971 17.287 12.824 1.00 39.16 109 PRO A O 1
ATOM 828 N N . SER A 1 110 ? -2.129 17.052 14.106 1.00 44.94 110 SER A N 1
ATOM 829 C CA . SER A 1 110 ? -1.145 17.004 13.033 1.00 44.94 110 SER A CA 1
ATOM 830 C C . SER A 1 110 ? -1.583 15.922 12.050 1.00 44.94 110 SER A C 1
ATOM 832 O O . SER A 1 110 ? -1.977 14.850 12.508 1.00 44.94 110 SER A O 1
ATOM 834 N N . ALA A 1 111 ? -1.594 16.263 10.753 1.00 53.94 111 ALA A N 1
ATOM 835 C CA . ALA A 1 111 ? -2.048 15.468 9.604 1.00 53.94 111 ALA A CA 1
ATOM 836 C C . ALA A 1 111 ? -2.294 13.991 9.945 1.00 53.94 111 ALA A C 1
ATOM 838 O O . ALA A 1 111 ? -1.329 13.354 10.330 1.00 53.94 111 ALA A O 1
ATOM 839 N N . GLY A 1 112 ? -3.541 13.500 9.811 1.00 73.62 112 GLY A N 1
ATOM 840 C CA . GLY A 1 112 ? -4.163 12.277 10.382 1.00 73.62 112 GLY A CA 1
ATOM 841 C C . GLY A 1 112 ? -3.411 10.930 10.365 1.00 73.62 112 GLY A C 1
ATOM 842 O O . GLY A 1 112 ? -3.993 9.880 10.094 1.00 73.62 112 GLY A O 1
ATOM 843 N N . PHE A 1 113 ? -2.123 10.928 10.677 1.00 87.56 113 PHE A N 1
ATOM 844 C CA . PHE A 1 113 ? -1.219 9.804 10.696 1.00 87.56 113 PHE A CA 1
ATOM 845 C C . PHE A 1 113 ? -0.181 9.957 11.812 1.00 87.56 113 PHE A C 1
ATOM 847 O O . PHE A 1 113 ? 0.264 11.049 12.160 1.00 87.56 113 PHE A O 1
ATOM 854 N N . ARG A 1 114 ? 0.233 8.824 12.372 1.00 90.50 114 ARG A N 1
ATOM 855 C CA . ARG A 1 114 ? 1.346 8.715 13.306 1.00 90.50 114 ARG A CA 1
ATOM 856 C C . ARG A 1 114 ? 2.646 8.584 12.527 1.00 90.50 114 ARG A C 1
ATOM 858 O O . ARG A 1 114 ? 2.745 7.777 11.607 1.00 90.50 114 ARG A O 1
ATOM 865 N N . ARG A 1 115 ? 3.666 9.334 12.918 1.00 90.19 115 ARG A N 1
ATOM 866 C CA . ARG A 1 115 ? 4.993 9.211 12.321 1.00 90.19 115 ARG A CA 1
ATOM 867 C C . ARG A 1 115 ? 5.817 8.128 13.006 1.00 90.19 115 ARG A C 1
ATOM 869 O O . ARG A 1 115 ? 5.720 7.938 14.212 1.00 90.19 115 ARG A O 1
ATOM 876 N N . LEU A 1 116 ? 6.633 7.444 12.217 1.00 93.06 116 LEU A N 1
ATOM 877 C CA . LEU A 1 116 ? 7.534 6.379 12.626 1.00 93.06 116 LEU A CA 1
ATOM 878 C C . LEU A 1 116 ? 8.947 6.686 12.120 1.00 93.06 116 LEU A C 1
ATOM 880 O O . LEU A 1 116 ? 9.120 7.306 11.069 1.00 93.06 116 LEU A O 1
ATOM 884 N N . ALA A 1 117 ? 9.963 6.226 12.849 1.00 91.00 117 ALA A N 1
ATOM 885 C CA . ALA A 1 117 ? 11.357 6.443 12.476 1.00 91.00 117 ALA A CA 1
ATOM 886 C C . ALA A 1 117 ? 11.737 5.642 11.218 1.00 91.00 117 ALA A C 1
ATOM 888 O O . ALA A 1 117 ? 11.678 4.405 11.209 1.00 91.00 117 ALA A O 1
ATOM 889 N N . LEU A 1 118 ? 12.140 6.351 10.162 1.00 92.00 118 LEU A N 1
ATOM 890 C CA . LEU A 1 118 ? 12.718 5.767 8.955 1.00 92.00 118 LEU A CA 1
ATOM 891 C C . LEU A 1 118 ? 14.238 5.624 9.128 1.00 92.00 118 LEU A C 1
ATOM 893 O O . LEU A 1 118 ? 14.922 6.597 9.431 1.00 92.00 118 LEU A O 1
ATOM 897 N N . HIS A 1 119 ? 14.763 4.418 8.932 1.00 89.38 119 HIS A N 1
ATOM 898 C CA . HIS A 1 119 ? 16.192 4.118 9.020 1.00 89.38 119 HIS A CA 1
ATOM 899 C C . HIS A 1 119 ? 16.825 4.085 7.623 1.00 89.38 119 HIS A C 1
ATOM 901 O O . HIS A 1 119 ? 16.137 3.881 6.625 1.00 89.38 119 HIS A O 1
ATOM 907 N N . SER A 1 120 ? 18.152 4.217 7.537 1.00 85.94 120 SER A N 1
ATOM 908 C CA . SER A 1 120 ? 18.891 4.159 6.262 1.00 85.94 120 SER A CA 1
ATOM 909 C C . SER A 1 120 ? 18.591 2.897 5.449 1.00 85.94 120 SER A C 1
ATOM 911 O O . SER A 1 120 ? 18.436 2.950 4.231 1.00 85.94 120 SER A O 1
ATOM 913 N N . ASP A 1 121 ? 18.454 1.766 6.140 1.00 89.44 121 ASP A N 1
ATOM 914 C CA . ASP A 1 121 ? 18.291 0.444 5.529 1.00 89.44 121 ASP A CA 1
ATOM 915 C C . ASP A 1 121 ? 16.862 0.210 5.000 1.00 89.44 121 ASP A C 1
ATOM 917 O O . ASP A 1 121 ? 16.589 -0.793 4.332 1.00 89.44 121 ASP A O 1
ATOM 921 N N . ASP A 1 122 ? 15.936 1.135 5.275 1.00 91.25 122 ASP A N 1
ATOM 922 C CA . ASP A 1 122 ? 14.576 1.110 4.736 1.00 91.25 122 ASP A CA 1
ATOM 923 C C . ASP A 1 122 ? 14.508 1.532 3.272 1.00 91.25 122 ASP A C 1
ATOM 925 O O . ASP A 1 122 ? 13.539 1.197 2.584 1.00 91.25 122 ASP A O 1
ATOM 929 N N . GLY A 1 123 ? 15.545 2.213 2.782 1.00 89.94 123 GLY A N 1
ATOM 930 C CA . GLY A 1 123 ? 15.615 2.741 1.427 1.00 89.94 123 GLY A CA 1
ATOM 931 C C . GLY A 1 123 ? 14.615 3.868 1.158 1.00 89.94 123 GLY A C 1
ATOM 932 O O . GLY A 1 123 ? 13.847 4.293 2.019 1.00 89.94 123 GLY A O 1
ATOM 933 N N . THR A 1 124 ? 14.634 4.355 -0.080 1.00 90.31 124 THR A N 1
ATOM 934 C CA . THR A 1 124 ? 13.836 5.506 -0.531 1.00 90.31 124 THR A CA 1
ATOM 935 C C . THR A 1 124 ? 12.645 5.115 -1.402 1.00 90.31 124 THR A C 1
ATOM 937 O O . THR A 1 124 ? 11.862 5.977 -1.798 1.00 90.31 124 THR A O 1
ATOM 940 N N . ASP A 1 125 ? 12.502 3.826 -1.708 1.00 94.75 125 ASP A N 1
ATOM 941 C CA . ASP A 1 125 ? 11.433 3.336 -2.567 1.00 94.75 125 ASP A CA 1
ATOM 942 C C . ASP A 1 125 ? 10.081 3.371 -1.856 1.00 94.75 125 ASP A C 1
ATOM 944 O O . ASP A 1 125 ? 9.970 2.909 -0.709 1.00 94.75 125 ASP A O 1
ATOM 948 N N . PRO A 1 126 ? 9.041 3.890 -2.528 1.00 96.56 126 PRO A N 1
ATOM 949 C CA . PRO A 1 126 ? 7.757 4.073 -1.899 1.00 96.56 126 PRO A CA 1
ATOM 950 C C . PRO A 1 126 ? 7.070 2.738 -1.615 1.00 96.56 126 PRO A C 1
ATOM 952 O O . PRO A 1 126 ? 7.185 1.761 -2.363 1.00 96.56 126 PRO A O 1
ATOM 955 N N . LEU A 1 127 ? 6.328 2.734 -0.517 1.00 98.00 127 LEU A N 1
ATOM 956 C CA . LEU A 1 127 ? 5.467 1.661 -0.051 1.00 98.00 127 LEU A CA 1
ATOM 957 C C . LEU A 1 127 ? 4.174 2.295 0.461 1.00 98.00 127 LEU A C 1
ATOM 959 O O . LEU A 1 127 ? 4.216 3.285 1.190 1.00 98.00 127 LEU A O 1
ATOM 963 N N . LEU A 1 128 ? 3.041 1.698 0.118 1.00 98.50 128 LEU A N 1
ATOM 964 C CA . LEU A 1 128 ? 1.728 2.009 0.660 1.00 98.50 128 LEU A CA 1
ATOM 965 C C . LEU A 1 128 ? 1.002 0.699 0.960 1.00 98.50 128 LEU A C 1
ATOM 967 O O . LEU A 1 128 ? 0.956 -0.188 0.116 1.00 98.50 128 LEU A O 1
ATOM 971 N N . LEU A 1 129 ? 0.403 0.589 2.136 1.00 98.31 129 LEU A N 1
ATOM 972 C CA . LEU A 1 129 ? -0.564 -0.446 2.481 1.00 98.31 129 LEU A CA 1
ATOM 973 C C . LEU A 1 129 ? -1.850 0.245 2.924 1.00 98.31 129 LEU A C 1
ATOM 975 O O . LEU A 1 129 ? -1.795 1.120 3.780 1.00 98.31 129 LEU A O 1
ATOM 979 N N . VAL A 1 130 ? -2.996 -0.142 2.376 1.00 97.50 130 VAL A N 1
ATOM 980 C CA . VAL A 1 130 ? -4.313 0.355 2.794 1.00 97.50 130 VAL A CA 1
ATOM 981 C C . VAL A 1 130 ? -5.181 -0.834 3.160 1.00 97.50 130 VAL A C 1
ATOM 983 O O . VAL A 1 130 ? -5.315 -1.762 2.364 1.00 97.50 130 VAL A O 1
ATOM 986 N N . ILE A 1 131 ? -5.767 -0.802 4.357 1.00 96.56 131 ILE A N 1
ATOM 987 C CA . ILE A 1 131 ? -6.677 -1.837 4.850 1.00 96.56 131 ILE A CA 1
ATOM 988 C C . ILE A 1 131 ? -7.963 -1.164 5.320 1.00 96.56 131 ILE A C 1
ATOM 990 O O . ILE A 1 131 ? -7.991 -0.456 6.324 1.00 96.56 131 ILE A O 1
ATOM 994 N N . THR A 1 132 ? -9.035 -1.417 4.587 1.00 95.50 132 THR A N 1
ATOM 995 C CA . THR A 1 132 ? -10.418 -1.069 4.928 1.00 95.50 132 THR A CA 1
ATOM 996 C C . THR A 1 132 ? -11.254 -2.357 4.920 1.00 95.50 132 THR A C 1
ATOM 998 O O . THR A 1 132 ? -10.773 -3.385 4.428 1.00 95.50 132 THR A O 1
ATOM 1001 N N . PRO A 1 133 ? -12.507 -2.350 5.409 1.00 93.31 133 PRO A N 1
ATOM 1002 C CA . PRO A 1 133 ? -13.366 -3.534 5.354 1.00 93.31 133 PRO A CA 1
ATOM 1003 C C . PRO A 1 133 ? -13.586 -4.111 3.945 1.00 93.31 133 PRO A C 1
ATOM 1005 O O . PRO A 1 133 ? -13.796 -5.316 3.826 1.00 93.31 133 PRO A O 1
ATOM 1008 N N . THR A 1 134 ? -13.522 -3.287 2.891 1.00 92.81 134 THR A N 1
ATOM 1009 C CA . THR A 1 134 ? -13.843 -3.676 1.500 1.00 92.81 134 THR A CA 1
ATOM 1010 C C . THR A 1 134 ? -12.683 -3.530 0.514 1.00 92.81 134 THR A C 1
ATOM 1012 O O . THR A 1 134 ? -12.754 -4.054 -0.593 1.00 92.81 134 THR A O 1
ATOM 1015 N N . VAL A 1 135 ? -11.614 -2.826 0.888 1.00 95.12 135 VAL A N 1
ATOM 1016 C CA . VAL A 1 135 ? -10.409 -2.626 0.072 1.00 95.12 135 VAL A CA 1
ATOM 1017 C C . VAL A 1 135 ? -9.184 -2.944 0.915 1.00 95.12 135 VAL A C 1
ATOM 1019 O O . VAL A 1 135 ? -8.907 -2.244 1.891 1.00 95.12 135 VAL A O 1
ATOM 1022 N N . GLN A 1 136 ? -8.437 -3.975 0.524 1.00 96.06 136 GLN A N 1
ATOM 1023 C CA . GLN A 1 136 ? -7.128 -4.291 1.087 1.00 96.06 136 GLN A CA 1
ATOM 1024 C C . GLN A 1 136 ? -6.107 -4.347 -0.046 1.00 96.06 136 GLN A C 1
ATOM 1026 O O . GLN A 1 136 ? -6.271 -5.111 -0.996 1.00 96.06 136 GLN A O 1
ATOM 1031 N N . VAL A 1 137 ? -5.076 -3.505 0.023 1.00 97.62 137 VAL A N 1
ATOM 1032 C CA . VAL A 1 137 ? -4.085 -3.399 -1.050 1.00 97.62 137 VAL A CA 1
ATOM 1033 C C . VAL A 1 137 ? -2.724 -2.956 -0.534 1.00 97.62 137 VAL A C 1
ATOM 1035 O O . VAL A 1 137 ? -2.644 -2.076 0.321 1.00 97.62 137 VAL A O 1
ATOM 1038 N N . ALA A 1 138 ? -1.655 -3.518 -1.095 1.00 98.12 138 ALA A N 1
ATOM 1039 C CA . ALA A 1 138 ? -0.302 -2.986 -0.982 1.00 98.12 138 ALA A CA 1
ATOM 1040 C C . ALA A 1 138 ? 0.219 -2.534 -2.348 1.00 98.12 138 ALA A C 1
ATOM 1042 O O . ALA A 1 138 ? 0.020 -3.219 -3.352 1.00 98.12 138 ALA A O 1
ATOM 1043 N N . LEU A 1 139 ? 0.919 -1.404 -2.371 1.00 98.38 139 LEU A N 1
ATOM 1044 C CA . LEU A 1 139 ? 1.640 -0.878 -3.520 1.00 98.38 139 LEU A CA 1
ATOM 1045 C C . LEU A 1 139 ? 3.082 -0.600 -3.122 1.00 98.38 139 LEU A C 1
ATOM 1047 O O . LEU A 1 139 ? 3.329 -0.001 -2.078 1.00 98.38 139 LEU A O 1
ATOM 1051 N N . CYS A 1 140 ? 4.039 -0.966 -3.964 1.00 97.81 140 CYS A N 1
ATOM 1052 C CA . CYS A 1 140 ? 5.415 -0.517 -3.796 1.00 97.81 140 CYS A CA 1
ATOM 1053 C C . CYS A 1 140 ? 6.169 -0.463 -5.119 1.00 97.81 140 CYS A C 1
ATOM 1055 O O . CYS A 1 140 ? 5.752 -1.062 -6.112 1.00 97.81 140 CYS A O 1
ATOM 1057 N N . LEU A 1 141 ? 7.300 0.236 -5.116 1.00 96.31 141 LEU A N 1
ATOM 1058 C CA . LEU A 1 141 ? 8.306 0.089 -6.162 1.00 96.31 141 LEU A CA 1
ATOM 1059 C C . LEU A 1 141 ? 9.404 -0.863 -5.694 1.00 96.31 141 LEU A C 1
ATOM 1061 O O . LEU A 1 141 ? 9.817 -0.824 -4.538 1.00 96.31 141 LEU A O 1
ATOM 1065 N N . ASP A 1 142 ? 9.852 -1.726 -6.596 1.00 94.50 142 ASP A N 1
ATOM 1066 C CA . ASP A 1 142 ? 10.918 -2.692 -6.338 1.00 94.50 142 ASP A CA 1
ATOM 1067 C C . ASP A 1 142 ? 11.794 -2.876 -7.588 1.00 94.50 142 ASP A C 1
ATOM 1069 O O . ASP A 1 142 ? 11.410 -2.515 -8.707 1.00 94.50 142 ASP A O 1
ATOM 1073 N N . GLY A 1 143 ? 12.969 -3.471 -7.395 1.00 92.38 143 GLY A N 1
ATOM 1074 C CA . GLY A 1 143 ? 13.893 -3.853 -8.456 1.00 92.38 143 GLY A CA 1
ATOM 1075 C C . GLY A 1 143 ? 15.045 -2.862 -8.666 1.00 92.38 143 GLY A C 1
ATOM 1076 O O . GLY A 1 143 ? 15.017 -1.738 -8.157 1.00 92.38 143 GLY A O 1
ATOM 1077 N N . PRO A 1 144 ? 16.089 -3.272 -9.408 1.00 91.94 144 PRO A N 1
ATOM 1078 C CA . PRO A 1 144 ? 17.245 -2.429 -9.712 1.00 91.94 144 PRO A CA 1
ATOM 1079 C C . PRO A 1 144 ? 16.909 -1.359 -10.774 1.00 91.94 144 PRO A C 1
ATOM 1081 O O . PRO A 1 144 ? 15.927 -1.529 -11.495 1.00 91.94 144 PRO A O 1
ATOM 1084 N N . PRO A 1 145 ? 17.731 -0.302 -10.958 1.00 88.19 145 PRO A N 1
ATOM 1085 C CA . PRO A 1 145 ? 17.420 0.870 -11.800 1.00 88.19 145 PRO A CA 1
ATOM 1086 C C . PRO A 1 145 ? 16.983 0.617 -13.256 1.00 88.19 145 PRO A C 1
ATOM 1088 O O . PRO A 1 145 ? 16.332 1.474 -13.849 1.00 88.19 145 PRO A O 1
ATOM 1091 N N . GLN A 1 146 ? 17.330 -0.532 -13.847 1.00 87.50 146 GLN A N 1
ATOM 1092 C CA . GLN A 1 146 ? 16.943 -0.911 -15.219 1.00 87.50 146 GLN A CA 1
ATOM 1093 C C . GLN A 1 146 ? 15.937 -2.072 -15.287 1.00 87.50 146 GLN A C 1
ATOM 1095 O O . GLN A 1 146 ? 15.594 -2.532 -16.371 1.00 87.50 146 GLN A O 1
ATOM 1100 N N . ALA A 1 147 ? 15.471 -2.557 -14.139 1.00 92.81 147 ALA A N 1
ATOM 1101 C CA . ALA A 1 147 ? 14.422 -3.567 -14.047 1.00 92.81 147 ALA A CA 1
ATOM 1102 C C . ALA A 1 147 ? 13.401 -3.178 -12.970 1.00 92.81 147 ALA A C 1
ATOM 1104 O O . ALA A 1 147 ? 12.910 -4.018 -12.209 1.00 92.81 147 ALA A O 1
ATOM 1105 N N . ARG A 1 148 ? 13.113 -1.872 -12.889 1.00 94.81 148 ARG A N 1
ATOM 1106 C CA . ARG A 1 148 ? 12.174 -1.309 -11.924 1.00 94.81 148 ARG A CA 1
ATOM 1107 C C . ARG A 1 148 ? 10.767 -1.756 -12.270 1.00 94.81 148 ARG A C 1
ATOM 1109 O O . ARG A 1 148 ? 10.391 -1.831 -13.445 1.00 94.81 148 ARG A O 1
ATOM 1116 N N . ARG A 1 149 ? 9.977 -2.021 -11.237 1.00 95.25 149 ARG A N 1
ATOM 1117 C CA . ARG A 1 149 ? 8.580 -2.441 -11.349 1.00 95.25 149 ARG A CA 1
ATOM 1118 C C . ARG A 1 149 ? 7.718 -1.773 -10.295 1.00 95.25 149 ARG A C 1
ATOM 1120 O O . ARG A 1 149 ? 8.140 -1.604 -9.153 1.00 95.25 149 ARG A O 1
ATOM 1127 N N . LEU A 1 150 ? 6.484 -1.470 -10.683 1.00 97.00 150 LEU A N 1
ATOM 1128 C CA . LEU A 1 150 ? 5.387 -1.298 -9.744 1.00 97.00 150 LEU A CA 1
ATOM 1129 C C . LEU A 1 150 ? 4.872 -2.678 -9.327 1.00 97.00 150 LEU A C 1
ATOM 1131 O O . LEU A 1 150 ? 4.555 -3.519 -10.168 1.00 97.00 150 LEU A O 1
ATOM 1135 N N . VAL A 1 151 ? 4.744 -2.882 -8.025 1.00 97.38 151 VAL A N 1
ATOM 1136 C CA . VAL A 1 151 ? 4.092 -4.042 -7.425 1.00 97.38 151 VAL A CA 1
ATOM 1137 C C . VAL A 1 151 ? 2.764 -3.583 -6.841 1.00 97.38 151 VAL A C 1
ATOM 1139 O O . VAL A 1 151 ? 2.724 -2.607 -6.096 1.00 97.38 151 VAL A O 1
ATOM 1142 N N . VAL A 1 152 ? 1.688 -4.300 -7.166 1.00 97.25 152 VAL A N 1
ATOM 1143 C CA . VAL A 1 152 ? 0.354 -4.108 -6.580 1.00 97.25 152 VAL A CA 1
ATOM 1144 C C . VAL A 1 152 ? -0.151 -5.462 -6.092 1.00 97.25 152 VAL A C 1
ATOM 1146 O O . VAL A 1 152 ? -0.044 -6.467 -6.801 1.00 97.25 152 VAL A O 1
ATOM 1149 N N . ARG A 1 153 ? -0.654 -5.515 -4.859 1.00 96.75 153 ARG A N 1
ATOM 1150 C CA . ARG A 1 153 ? -1.081 -6.743 -4.181 1.00 96.75 153 ARG A CA 1
ATOM 1151 C C . ARG A 1 153 ? -2.442 -6.557 -3.543 1.00 96.75 153 ARG A C 1
ATOM 1153 O O . ARG A 1 153 ? -2.583 -5.693 -2.693 1.00 96.75 153 ARG A O 1
ATOM 1160 N N . PHE A 1 154 ? -3.385 -7.421 -3.904 1.00 95.56 154 PHE A N 1
ATOM 1161 C CA . PHE A 1 154 ? -4.702 -7.539 -3.266 1.00 95.56 154 PHE A CA 1
ATOM 1162 C C . PHE A 1 154 ? -4.880 -8.888 -2.543 1.00 95.56 154 PHE A C 1
ATOM 1164 O O . PHE A 1 154 ? -5.899 -9.119 -1.904 1.00 95.56 154 PHE A O 1
ATOM 1171 N N . ASP A 1 155 ? -3.894 -9.787 -2.655 1.00 93.00 155 ASP A N 1
ATOM 1172 C CA . ASP A 1 155 ? -3.962 -11.144 -2.111 1.00 93.00 155 ASP A CA 1
ATOM 1173 C C . ASP A 1 155 ? -3.956 -11.137 -0.567 1.00 93.00 155 ASP A C 1
ATOM 1175 O O . ASP A 1 155 ? -2.992 -10.647 0.034 1.00 93.00 155 ASP A O 1
ATOM 1179 N N . PRO A 1 156 ? -4.972 -11.712 0.101 1.00 92.56 156 PRO A N 1
ATOM 1180 C CA . PRO A 1 156 ? -5.078 -11.659 1.559 1.00 92.56 156 PRO A CA 1
ATOM 1181 C C . PRO A 1 156 ? -3.922 -12.339 2.301 1.00 92.56 156 PRO A C 1
ATOM 1183 O O . PRO A 1 156 ? -3.528 -11.872 3.374 1.00 92.56 156 PRO A O 1
ATOM 1186 N N . GLN A 1 157 ? -3.358 -13.422 1.757 1.00 93.06 157 GLN A N 1
ATOM 1187 C CA . GLN A 1 157 ? -2.241 -14.137 2.378 1.00 93.06 157 GLN A CA 1
ATOM 1188 C C . GLN A 1 157 ? -0.966 -13.295 2.320 1.00 93.06 157 GLN A C 1
ATOM 1190 O O . GLN A 1 157 ? -0.286 -13.137 3.337 1.00 93.06 157 GLN A O 1
ATOM 1195 N N . VAL A 1 158 ? -0.684 -12.684 1.166 1.00 94.69 158 VAL A N 1
ATOM 1196 C CA . VAL A 1 158 ? 0.456 -11.770 0.997 1.00 94.69 158 VAL A CA 1
ATOM 1197 C C . VAL A 1 158 ? 0.317 -10.554 1.914 1.00 94.69 158 VAL A C 1
ATOM 1199 O O . VAL A 1 158 ? 1.274 -10.179 2.594 1.00 94.69 158 VAL A O 1
ATOM 1202 N N . LEU A 1 159 ? -0.875 -9.957 1.989 1.00 95.62 159 LEU A N 1
ATOM 1203 C CA . LEU A 1 159 ? -1.130 -8.802 2.855 1.00 95.62 159 LEU A CA 1
ATOM 1204 C C . LEU A 1 159 ? -1.018 -9.152 4.346 1.00 95.62 159 LEU A C 1
ATOM 1206 O O . LEU A 1 159 ? -0.456 -8.377 5.121 1.00 95.62 159 LEU A O 1
ATOM 1210 N N . THR A 1 160 ? -1.477 -10.337 4.752 1.00 94.38 160 THR A N 1
ATOM 1211 C CA . THR A 1 160 ? -1.325 -10.826 6.132 1.00 94.38 160 THR A CA 1
ATOM 1212 C C . THR A 1 160 ? 0.147 -11.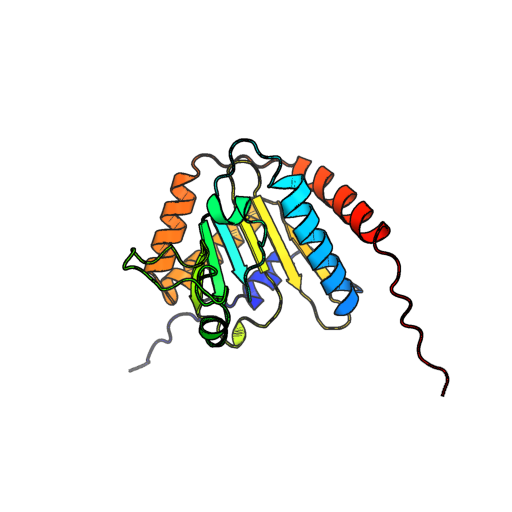033 6.492 1.00 94.38 160 THR A C 1
ATOM 1214 O O . THR A 1 160 ? 0.589 -10.630 7.573 1.00 94.38 160 THR A O 1
ATOM 1217 N N . ALA A 1 161 ? 0.938 -11.617 5.587 1.00 94.50 161 ALA A N 1
ATOM 1218 C CA . ALA A 1 161 ? 2.375 -11.775 5.786 1.00 94.50 161 ALA A CA 1
ATOM 1219 C C . ALA A 1 161 ? 3.086 -10.413 5.917 1.00 94.50 161 ALA A C 1
ATOM 1221 O O . ALA A 1 161 ? 3.885 -10.219 6.836 1.00 94.50 161 ALA A O 1
ATOM 1222 N N . ALA A 1 162 ? 2.729 -9.442 5.070 1.00 95.88 162 ALA A N 1
ATOM 1223 C CA . ALA A 1 162 ? 3.238 -8.073 5.142 1.00 95.88 162 ALA A CA 1
ATOM 1224 C C . ALA A 1 162 ? 2.914 -7.398 6.489 1.00 95.88 162 ALA A C 1
ATOM 1226 O O . ALA A 1 162 ? 3.805 -6.851 7.142 1.00 95.88 162 ALA A O 1
ATOM 1227 N N . LEU A 1 163 ? 1.664 -7.492 6.954 1.00 95.69 163 LEU A N 1
ATOM 1228 C CA . LEU A 1 163 ? 1.251 -6.979 8.266 1.00 95.69 163 LEU A CA 1
ATOM 1229 C C . LEU A 1 163 ? 1.989 -7.663 9.424 1.00 95.69 163 LEU A C 1
ATOM 1231 O O . LEU A 1 163 ? 2.329 -7.007 10.408 1.00 95.69 163 LEU A O 1
ATOM 1235 N N . THR A 1 164 ? 2.283 -8.959 9.305 1.00 94.38 164 THR A N 1
ATOM 1236 C CA . THR A 1 164 ? 3.044 -9.710 10.316 1.00 94.38 164 THR A CA 1
ATOM 1237 C C . THR A 1 164 ? 4.476 -9.190 10.436 1.00 94.38 164 THR A C 1
ATOM 1239 O O . THR A 1 164 ? 4.957 -8.985 11.553 1.00 94.38 164 THR A O 1
ATOM 1242 N N . LEU A 1 165 ? 5.141 -8.907 9.309 1.00 94.75 165 LEU A N 1
ATOM 1243 C CA . LEU A 1 165 ? 6.462 -8.275 9.315 1.00 94.75 165 LEU A CA 1
ATOM 1244 C C . LEU A 1 165 ? 6.433 -6.873 9.923 1.00 94.75 165 LEU A C 1
ATOM 1246 O O . LEU A 1 165 ? 7.281 -6.551 10.755 1.00 94.75 165 LEU A O 1
ATOM 1250 N N . ILE A 1 166 ? 5.454 -6.053 9.531 1.00 95.88 166 ILE A N 1
ATOM 1251 C CA . ILE A 1 166 ? 5.280 -4.699 10.070 1.00 95.88 166 ILE A CA 1
ATOM 1252 C C . ILE A 1 166 ? 5.086 -4.754 11.583 1.00 95.88 166 ILE A C 1
ATOM 1254 O O . ILE A 1 166 ? 5.743 -4.015 12.313 1.00 95.88 166 ILE A O 1
ATOM 1258 N N . ASN A 1 167 ? 4.228 -5.653 12.066 1.00 94.06 167 ASN A N 1
ATOM 1259 C CA . ASN A 1 167 ? 4.010 -5.829 13.492 1.00 94.06 167 ASN A CA 1
ATOM 1260 C C . ASN A 1 167 ? 5.304 -6.258 14.198 1.00 94.06 167 ASN A C 1
ATOM 1262 O O . ASN A 1 167 ? 5.676 -5.642 15.189 1.00 94.06 167 ASN A O 1
ATOM 1266 N N . GLY A 1 168 ? 6.026 -7.252 13.669 1.00 93.12 168 GLY A N 1
ATOM 1267 C CA . GLY A 1 168 ? 7.303 -7.692 14.240 1.00 93.12 168 GLY A CA 1
ATOM 1268 C C . GLY A 1 168 ? 8.334 -6.564 14.329 1.00 93.12 168 GLY A C 1
ATOM 1269 O O . GLY A 1 168 ? 9.001 -6.411 15.351 1.00 93.12 168 GLY A O 1
ATOM 1270 N N . ARG A 1 169 ? 8.412 -5.721 13.295 1.00 94.19 169 ARG A N 1
ATOM 1271 C CA . ARG A 1 169 ? 9.251 -4.521 13.296 1.00 94.19 169 ARG A CA 1
ATOM 1272 C C . ARG A 1 169 ? 8.815 -3.528 14.373 1.00 94.19 169 ARG A C 1
ATOM 1274 O O . ARG A 1 169 ? 9.650 -3.107 15.165 1.00 94.19 169 ARG A O 1
ATOM 1281 N N . LEU A 1 170 ? 7.532 -3.165 14.418 1.00 94.38 170 LEU A N 1
ATOM 1282 C CA . LEU A 1 170 ? 7.019 -2.196 15.388 1.00 94.38 170 LEU A CA 1
ATOM 1283 C C . LEU A 1 170 ? 7.222 -2.675 16.826 1.00 94.38 170 LEU A C 1
ATOM 1285 O O . LEU A 1 170 ? 7.672 -1.899 17.652 1.00 94.38 170 LEU A O 1
ATOM 1289 N N . GLN A 1 171 ? 7.018 -3.958 17.122 1.00 92.62 171 GLN A N 1
ATOM 1290 C CA . GLN A 1 171 ? 7.306 -4.501 18.455 1.00 92.62 171 GLN A CA 1
ATOM 1291 C C . GLN A 1 171 ? 8.778 -4.340 18.867 1.00 92.62 171 GLN A C 1
ATOM 1293 O O . GLN A 1 171 ? 9.072 -4.219 20.053 1.00 92.62 171 GLN A O 1
ATOM 1298 N N . ALA A 1 172 ? 9.707 -4.323 17.908 1.00 92.00 172 ALA A N 1
ATOM 1299 C CA . ALA A 1 172 ? 11.125 -4.122 18.182 1.00 92.00 172 ALA A CA 1
ATOM 1300 C C . ALA A 1 172 ? 11.525 -2.638 18.280 1.00 92.00 172 ALA A C 1
ATOM 1302 O O . ALA A 1 172 ? 12.451 -2.316 19.020 1.00 92.00 172 ALA A O 1
ATOM 1303 N N . THR A 1 173 ? 10.871 -1.745 17.529 1.00 92.19 173 THR A N 1
ATOM 1304 C CA . THR A 1 173 ? 11.306 -0.341 17.390 1.00 92.19 173 THR A CA 1
ATOM 1305 C C . THR A 1 173 ? 10.410 0.674 18.096 1.00 92.19 173 THR A C 1
ATOM 1307 O O . THR A 1 173 ? 10.901 1.699 18.549 1.00 92.19 173 THR A O 1
ATOM 1310 N N . ASP A 1 174 ? 9.104 0.417 18.150 1.00 94.06 174 ASP A N 1
ATOM 1311 C CA . ASP A 1 174 ? 8.079 1.288 18.733 1.00 94.06 174 ASP A CA 1
ATOM 1312 C C . ASP A 1 174 ? 6.849 0.446 19.158 1.00 94.06 174 ASP A C 1
ATOM 1314 O O . ASP A 1 174 ? 5.864 0.327 18.411 1.00 94.06 174 ASP A O 1
ATOM 1318 N N . PRO A 1 175 ? 6.906 -0.196 20.343 1.00 94.44 175 PRO A N 1
ATOM 1319 C CA . PRO A 1 175 ? 5.842 -1.085 20.812 1.00 94.44 175 PRO A CA 1
ATOM 1320 C C . PRO A 1 175 ? 4.488 -0.386 20.969 1.00 94.44 175 PRO A C 1
ATOM 1322 O O . PRO A 1 175 ? 3.444 -1.009 20.775 1.00 94.44 175 PRO A O 1
ATOM 1325 N N . GLU A 1 176 ? 4.486 0.911 21.292 1.00 94.62 176 GLU A N 1
ATOM 1326 C CA . GLU A 1 176 ? 3.258 1.689 21.443 1.00 94.62 176 GLU A CA 1
ATOM 1327 C C . GLU A 1 176 ? 2.571 1.904 20.090 1.00 94.62 176 GLU A C 1
ATOM 1329 O O . GLU A 1 176 ? 1.353 1.732 19.975 1.00 94.62 176 GLU A O 1
ATOM 1334 N N . ALA A 1 177 ? 3.332 2.229 19.039 1.00 93.38 177 ALA A N 1
ATOM 1335 C CA . ALA A 1 177 ? 2.798 2.276 17.683 1.00 93.38 177 ALA A CA 1
ATOM 1336 C C . ALA A 1 177 ? 2.312 0.910 17.194 1.00 93.38 177 ALA A C 1
ATOM 1338 O O . ALA A 1 177 ? 1.261 0.849 16.553 1.00 93.38 177 ALA A O 1
ATOM 1339 N N . GLY A 1 178 ? 3.021 -0.173 17.528 1.00 94.56 178 GLY A N 1
ATOM 1340 C CA . GLY A 1 178 ? 2.586 -1.539 17.227 1.00 94.56 178 GLY A CA 1
ATOM 1341 C C . GLY A 1 178 ? 1.244 -1.883 17.874 1.00 94.56 178 GLY A C 1
ATOM 1342 O O . GLY A 1 178 ? 0.334 -2.384 17.213 1.00 94.56 178 GLY A O 1
ATOM 1343 N N . GLU A 1 179 ? 1.082 -1.549 19.152 1.00 95.50 179 GLU A N 1
ATOM 1344 C CA . GLU A 1 179 ? -0.161 -1.769 19.889 1.00 95.50 179 GLU A CA 1
ATOM 1345 C C . GLU A 1 179 ? -1.321 -0.918 19.347 1.00 95.50 179 GLU A C 1
ATOM 1347 O O . GLU A 1 179 ? -2.442 -1.412 19.199 1.00 95.50 179 GLU A O 1
ATOM 1352 N N . ALA A 1 180 ? -1.058 0.345 19.002 1.00 95.38 180 ALA A N 1
ATOM 1353 C CA . ALA A 1 180 ? -2.048 1.223 18.382 1.00 95.38 180 ALA A CA 1
ATOM 1354 C C . ALA A 1 180 ? -2.507 0.693 17.014 1.00 95.38 180 ALA A C 1
ATOM 1356 O O . ALA A 1 180 ? -3.711 0.626 16.760 1.00 95.38 180 ALA A O 1
ATOM 1357 N N . LEU A 1 181 ? -1.571 0.255 16.165 1.00 95.69 181 LEU A N 1
ATOM 1358 C CA . LEU A 1 181 ? -1.876 -0.336 14.860 1.00 95.69 181 LEU A CA 1
ATOM 1359 C C . LEU A 1 181 ? -2.731 -1.599 15.008 1.00 95.69 181 LEU A C 1
ATOM 1361 O O . LEU A 1 181 ? -3.734 -1.765 14.313 1.00 95.69 181 LEU A O 1
ATOM 1365 N N . ARG A 1 182 ? -2.370 -2.479 15.948 1.00 94.88 182 ARG A N 1
ATOM 1366 C CA . ARG A 1 182 ? -3.114 -3.711 16.224 1.00 94.88 182 ARG A CA 1
ATOM 1367 C C . ARG A 1 182 ? -4.544 -3.420 16.675 1.00 94.88 182 ARG A C 1
ATOM 1369 O O . ARG A 1 182 ? -5.471 -4.065 16.190 1.00 94.88 182 ARG A O 1
ATOM 1376 N N . LYS A 1 183 ? -4.735 -2.451 17.575 1.00 94.94 183 LYS A N 1
ATOM 1377 C CA . LYS A 1 183 ? -6.071 -2.011 18.005 1.00 94.94 183 LYS A CA 1
ATOM 1378 C C . LYS A 1 183 ? -6.886 -1.466 16.836 1.00 94.94 183 LYS A C 1
ATOM 1380 O O . LYS A 1 183 ? -8.039 -1.857 16.689 1.00 94.94 183 LYS A O 1
ATOM 1385 N N . ALA A 1 184 ? -6.287 -0.628 15.991 1.00 94.75 184 ALA A N 1
ATOM 1386 C CA . ALA A 1 184 ? -6.967 -0.074 14.824 1.00 94.75 184 ALA A CA 1
ATOM 1387 C C . ALA A 1 184 ? -7.403 -1.173 13.843 1.00 94.75 184 ALA A C 1
ATOM 1389 O O . ALA A 1 184 ? -8.553 -1.183 13.417 1.00 94.75 184 ALA A O 1
ATOM 1390 N N . LEU A 1 185 ? -6.539 -2.155 13.561 1.00 93.88 185 LEU A N 1
ATOM 1391 C CA . LEU A 1 185 ? -6.885 -3.321 12.738 1.00 93.88 185 LEU A CA 1
ATOM 1392 C C . LEU A 1 185 ? -8.024 -4.153 13.344 1.00 93.88 185 LEU A C 1
ATOM 1394 O O . LEU A 1 185 ? -8.928 -4.566 12.624 1.00 93.88 185 LEU A O 1
ATOM 1398 N N . GLN A 1 186 ? -8.018 -4.373 14.662 1.00 93.31 186 GLN A N 1
ATOM 1399 C CA . GLN A 1 186 ? -9.085 -5.106 15.356 1.00 93.31 186 GLN A CA 1
ATOM 1400 C C . GLN A 1 186 ? -10.435 -4.378 15.305 1.00 93.31 186 GLN A C 1
ATOM 1402 O O . GLN A 1 186 ? -11.477 -5.026 15.235 1.00 93.31 186 GLN A O 1
ATOM 1407 N N . GLN A 1 187 ? -10.424 -3.044 15.310 1.00 93.75 187 GLN A N 1
ATOM 1408 C CA . GLN A 1 187 ? -11.630 -2.220 15.208 1.00 93.75 187 GLN A CA 1
ATOM 1409 C C . GLN A 1 187 ? -12.281 -2.258 13.819 1.00 93.75 187 GLN A C 1
ATOM 1411 O O . GLN A 1 187 ? -13.466 -1.951 13.715 1.00 93.75 187 GLN A O 1
ATOM 1416 N N . LEU A 1 188 ? -11.556 -2.664 12.767 1.00 91.12 188 LEU A N 1
ATOM 1417 C CA . LEU A 1 188 ? -12.129 -2.797 11.420 1.00 91.12 188 LEU A CA 1
ATOM 1418 C C . LEU A 1 188 ? -13.156 -3.932 11.318 1.00 91.12 188 LEU A C 1
ATOM 1420 O O . LEU A 1 188 ? -13.976 -3.924 10.403 1.00 91.12 188 LEU A O 1
ATOM 1424 N N . GLY A 1 189 ? -13.134 -4.885 12.255 1.00 86.38 189 GLY A N 1
ATOM 1425 C CA . GLY A 1 189 ? -14.033 -6.033 12.246 1.00 86.38 189 GLY A CA 1
ATOM 1426 C C . GLY A 1 189 ? -13.703 -7.017 11.123 1.00 86.38 189 GLY A C 1
ATOM 1427 O O . GLY A 1 189 ? -12.536 -7.329 10.878 1.00 86.38 189 GLY A O 1
ATOM 1428 N N . SER A 1 190 ? -14.733 -7.554 10.465 1.00 86.81 190 SER A N 1
ATOM 1429 C CA . SER A 1 190 ? -14.555 -8.511 9.372 1.00 86.81 190 SER A CA 1
ATOM 1430 C C . SER A 1 190 ? -14.065 -7.824 8.097 1.00 86.81 190 SER A C 1
ATOM 1432 O O . SER A 1 190 ? -14.709 -6.929 7.547 1.00 86.81 190 SER A O 1
ATOM 1434 N N . LEU A 1 191 ? -12.919 -8.289 7.605 1.00 89.50 191 LEU A N 1
ATOM 1435 C CA . LEU A 1 191 ? -12.385 -7.899 6.307 1.00 89.50 191 LEU A CA 1
ATOM 1436 C C . LEU A 1 191 ? -12.992 -8.797 5.231 1.00 89.50 191 LEU A C 1
ATOM 1438 O O . LEU A 1 191 ? -12.996 -10.020 5.369 1.00 89.50 191 LEU A O 1
ATOM 1442 N N . HIS A 1 192 ? -13.484 -8.184 4.161 1.00 85.44 192 HIS A N 1
ATOM 1443 C CA . HIS A 1 192 ? -13.991 -8.888 2.995 1.00 85.44 192 HIS A CA 1
ATOM 1444 C C . HIS A 1 192 ? -13.011 -8.671 1.854 1.00 85.44 192 HIS A C 1
ATOM 1446 O O . HIS A 1 192 ? -12.780 -7.537 1.429 1.00 85.44 192 HIS A O 1
ATOM 1452 N N . SER A 1 193 ? -12.426 -9.766 1.383 1.00 79.25 193 SER A N 1
ATOM 1453 C CA . SER A 1 193 ? -11.552 -9.754 0.220 1.00 79.25 193 SER A CA 1
ATOM 1454 C C . SER A 1 193 ? -12.405 -9.773 -1.037 1.00 79.25 193 SER A C 1
ATOM 1456 O O . SER A 1 193 ? -13.130 -10.733 -1.287 1.00 79.25 193 SER A O 1
ATOM 1458 N N . ASP A 1 194 ? -12.338 -8.692 -1.807 1.00 84.12 194 ASP A N 1
ATOM 1459 C CA . ASP A 1 194 ? -13.011 -8.586 -3.096 1.00 84.12 194 ASP A CA 1
ATOM 1460 C C . ASP A 1 194 ? -12.016 -8.876 -4.226 1.00 84.12 194 ASP A C 1
ATOM 1462 O O . ASP A 1 194 ? -11.202 -8.031 -4.608 1.00 84.12 194 ASP A O 1
ATOM 1466 N N . GLU A 1 195 ? -12.099 -10.083 -4.785 1.00 80.06 195 GLU A N 1
ATOM 1467 C CA . GLU A 1 195 ? -11.261 -10.527 -5.905 1.00 80.06 195 GLU A CA 1
ATOM 1468 C C . GLU A 1 195 ? -11.456 -9.659 -7.163 1.00 80.06 195 GLU A C 1
ATOM 1470 O O . GLU A 1 195 ? -10.562 -9.559 -8.008 1.00 80.06 195 GLU A O 1
ATOM 1475 N N . HIS A 1 196 ? -12.585 -8.949 -7.278 1.00 87.75 196 HIS A N 1
ATOM 1476 C CA . HIS A 1 196 ? -12.853 -8.059 -8.403 1.00 87.75 196 HIS A CA 1
ATOM 1477 C C . HIS A 1 196 ? -12.109 -6.721 -8.292 1.00 87.75 196 HIS A C 1
ATOM 1479 O O . HIS A 1 196 ? -12.100 -5.951 -9.256 1.00 87.75 196 HIS A O 1
ATOM 1485 N N . LEU A 1 197 ? -11.448 -6.416 -7.167 1.00 91.38 197 LEU A N 1
ATOM 1486 C CA . LEU A 1 197 ? -10.601 -5.221 -7.051 1.00 91.38 197 LEU A CA 1
ATOM 1487 C C . LEU A 1 197 ? -9.492 -5.216 -8.101 1.00 91.38 197 LEU A C 1
ATOM 1489 O O . LEU A 1 197 ? -9.260 -4.190 -8.736 1.00 91.38 197 LEU A O 1
ATOM 1493 N N . VAL A 1 198 ? -8.872 -6.372 -8.350 1.00 91.25 198 VAL A N 1
ATOM 1494 C CA . VAL A 1 198 ? -7.821 -6.521 -9.367 1.00 91.25 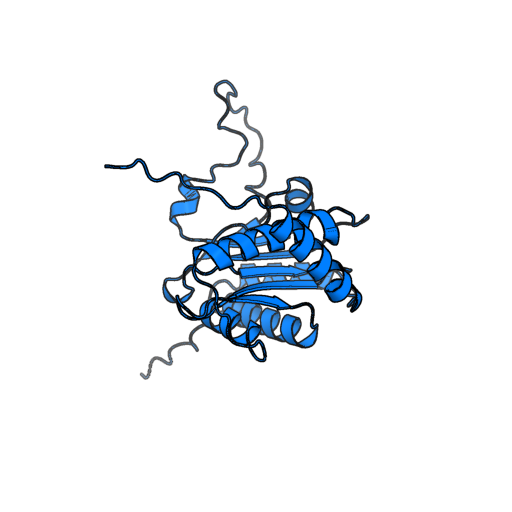198 VAL A CA 1
ATOM 1495 C C . VAL A 1 198 ? -8.365 -6.192 -10.760 1.00 91.25 198 VAL A C 1
ATOM 1497 O O . VAL A 1 198 ? -7.730 -5.465 -11.525 1.00 91.25 198 VAL A O 1
ATOM 1500 N N . LEU A 1 199 ? -9.569 -6.689 -11.066 1.00 92.25 199 LEU A N 1
ATOM 1501 C CA . LEU A 1 199 ? -10.243 -6.488 -12.351 1.00 92.25 199 LEU A CA 1
ATOM 1502 C C . LEU A 1 199 ? -10.685 -5.036 -12.567 1.00 92.25 199 LEU A C 1
ATOM 1504 O O . LEU A 1 199 ? -10.798 -4.605 -13.709 1.00 92.25 199 LEU A O 1
ATOM 1508 N N . ARG A 1 200 ? -10.917 -4.275 -11.493 1.00 93.88 200 ARG A N 1
ATOM 1509 C CA . ARG A 1 200 ? -11.252 -2.844 -11.562 1.00 93.88 200 ARG A CA 1
ATOM 1510 C C . ARG A 1 200 ? -10.013 -1.955 -11.612 1.00 93.88 200 ARG A C 1
ATOM 1512 O O . ARG A 1 200 ? -10.005 -0.963 -12.335 1.00 93.88 200 ARG A O 1
ATOM 1519 N N . PHE A 1 201 ? -8.971 -2.318 -10.869 1.00 96.88 201 PHE A N 1
ATOM 1520 C CA . PHE A 1 201 ? -7.765 -1.512 -10.719 1.00 96.88 201 PHE A CA 1
ATOM 1521 C C . PHE A 1 201 ? -6.984 -1.376 -12.031 1.00 96.88 201 PHE A C 1
ATOM 1523 O O . PHE A 1 201 ? -6.722 -0.263 -12.485 1.00 96.88 201 PHE A O 1
ATOM 1530 N N . TRP A 1 202 ? -6.614 -2.495 -12.663 1.00 96.00 202 TRP A N 1
ATOM 1531 C CA . TRP A 1 202 ? -5.702 -2.456 -13.810 1.00 96.00 202 TRP A CA 1
ATOM 1532 C C . TRP A 1 202 ? -6.258 -1.713 -15.033 1.00 96.00 202 TRP A C 1
ATOM 1534 O O . TRP A 1 202 ? -5.499 -0.933 -15.611 1.00 96.00 202 TRP A O 1
ATOM 1544 N N . PRO A 1 203 ? -7.544 -1.861 -15.421 1.00 96.44 203 PRO A N 1
ATOM 1545 C CA . PRO A 1 203 ? -8.112 -1.074 -16.514 1.00 96.44 203 PRO A CA 1
ATOM 1546 C C . PRO A 1 203 ? -8.072 0.433 -16.248 1.00 96.44 203 PRO A C 1
ATOM 1548 O O . PRO A 1 203 ? -7.627 1.186 -17.109 1.00 96.44 203 PRO A O 1
ATOM 1551 N N . ARG A 1 204 ? -8.438 0.876 -15.037 1.00 96.94 204 ARG A N 1
ATOM 1552 C CA . ARG A 1 204 ? -8.406 2.300 -14.658 1.00 96.94 204 ARG A CA 1
ATOM 1553 C C . ARG A 1 204 ? -6.994 2.867 -14.652 1.00 96.94 204 ARG A C 1
ATOM 1555 O O . ARG A 1 204 ? -6.755 3.954 -15.175 1.00 96.94 204 ARG A O 1
ATOM 1562 N N . MET A 1 205 ? -6.039 2.101 -14.134 1.00 96.94 205 MET A N 1
ATOM 1563 C CA . MET A 1 205 ? -4.635 2.487 -14.180 1.00 96.94 205 MET A CA 1
ATOM 1564 C C . MET A 1 205 ? -4.127 2.593 -15.627 1.00 96.94 205 MET A C 1
ATOM 1566 O O . MET A 1 205 ? -3.418 3.545 -15.956 1.00 96.94 205 MET A O 1
ATOM 1570 N N . ALA A 1 206 ? -4.492 1.648 -16.498 1.00 95.50 206 ALA A N 1
ATOM 1571 C CA . ALA A 1 206 ? -4.104 1.662 -17.906 1.00 95.50 206 ALA A CA 1
ATOM 1572 C C . ALA A 1 206 ? -4.708 2.858 -18.660 1.00 95.50 206 ALA A C 1
ATOM 1574 O O . ALA A 1 206 ? -3.983 3.544 -19.378 1.00 95.50 206 ALA A O 1
ATOM 1575 N N . GLU A 1 207 ? -5.995 3.152 -18.449 1.00 94.94 207 GLU A N 1
ATOM 1576 C CA . GLU A 1 207 ? -6.672 4.339 -18.987 1.00 94.94 207 GLU A CA 1
ATOM 1577 C C . GLU A 1 207 ? -5.943 5.625 -18.576 1.00 94.94 207 GLU A C 1
ATOM 1579 O O . GLU A 1 207 ? -5.627 6.459 -19.426 1.00 94.94 207 GLU A O 1
ATOM 1584 N N . ARG A 1 208 ? -5.597 5.758 -17.288 1.00 94.56 208 ARG A N 1
ATOM 1585 C CA . ARG A 1 208 ? -4.847 6.915 -16.776 1.00 94.56 208 ARG A CA 1
ATOM 1586 C C . ARG A 1 208 ? -3.474 7.035 -17.417 1.00 94.56 208 ARG A C 1
ATOM 1588 O O . ARG A 1 208 ? -3.108 8.118 -17.857 1.00 94.56 208 ARG A O 1
ATOM 1595 N N . LEU A 1 209 ? -2.719 5.941 -17.500 1.00 93.50 209 LEU A N 1
ATOM 1596 C CA . LEU A 1 209 ? -1.399 5.952 -18.132 1.00 93.50 209 LEU A CA 1
ATOM 1597 C C . LEU A 1 209 ? -1.469 6.307 -19.622 1.00 93.50 209 LEU A C 1
ATOM 1599 O O . LEU A 1 209 ? -0.602 7.032 -20.100 1.00 93.50 209 LEU A O 1
ATOM 1603 N N . ALA A 1 210 ? -2.493 5.837 -20.338 1.00 91.75 210 ALA A N 1
ATOM 1604 C CA . ALA A 1 210 ? -2.706 6.156 -21.748 1.00 91.75 210 ALA A CA 1
ATOM 1605 C C . ALA A 1 210 ? -3.133 7.618 -21.970 1.00 91.75 210 ALA A C 1
ATOM 1607 O O . ALA A 1 210 ? -2.796 8.206 -22.996 1.00 91.75 210 ALA A O 1
ATOM 1608 N N . ALA A 1 211 ? -3.848 8.213 -21.011 1.00 88.44 211 ALA A N 1
ATOM 1609 C CA . ALA A 1 211 ? -4.267 9.611 -21.059 1.00 88.44 211 ALA A CA 1
ATOM 1610 C C . ALA A 1 211 ? -3.128 10.604 -20.759 1.00 88.44 211 ALA A C 1
ATOM 1612 O O . ALA A 1 211 ? -3.240 11.785 -21.093 1.00 88.44 211 ALA A O 1
ATOM 1613 N N . ILE A 1 212 ? -2.027 10.154 -20.143 1.00 81.44 212 ILE A N 1
ATOM 1614 C CA . ILE A 1 212 ? -0.850 10.999 -19.923 1.00 81.44 212 ILE A CA 1
ATOM 1615 C C . ILE A 1 212 ? -0.196 11.266 -21.279 1.00 81.44 212 ILE A C 1
ATOM 1617 O O . ILE A 1 212 ? 0.459 10.396 -21.856 1.00 81.44 212 ILE A O 1
ATOM 1621 N N . ALA A 1 213 ? -0.350 12.495 -21.777 1.00 63.72 213 ALA A N 1
ATOM 1622 C CA . ALA A 1 213 ? 0.344 12.937 -22.976 1.00 63.72 213 ALA A CA 1
ATOM 1623 C C . ALA A 1 213 ? 1.860 12.723 -22.801 1.00 63.72 213 ALA A C 1
ATOM 1625 O O . ALA A 1 213 ? 2.406 13.068 -21.745 1.00 63.72 213 ALA A O 1
ATOM 1626 N N . PRO A 1 214 ? 2.567 12.167 -23.803 1.00 59.78 214 PRO A N 1
ATOM 1627 C CA . PRO A 1 214 ? 4.016 12.081 -23.742 1.00 59.78 214 PRO A CA 1
ATOM 1628 C C . PRO A 1 214 ? 4.563 13.498 -23.570 1.00 59.78 214 PRO A C 1
ATOM 1630 O O . PRO A 1 214 ? 4.312 14.374 -24.398 1.00 59.78 214 PRO A O 1
ATOM 1633 N N . SER A 1 215 ? 5.277 13.742 -22.471 1.00 54.94 215 SER A N 1
ATOM 1634 C CA . SER A 1 215 ? 5.968 15.010 -22.268 1.00 54.94 215 SER A CA 1
ATOM 1635 C C . SER A 1 215 ? 7.044 15.133 -23.346 1.00 54.94 215 SER A C 1
ATOM 1637 O O . SER A 1 215 ? 8.118 14.550 -23.231 1.00 54.94 215 SER A O 1
ATOM 1639 N N . LEU A 1 216 ? 6.740 15.858 -24.422 1.00 47.50 216 LEU A N 1
ATOM 1640 C CA . LEU A 1 216 ? 7.733 16.357 -25.364 1.00 47.50 216 LEU A CA 1
ATOM 1641 C C . LEU A 1 216 ? 8.549 17.418 -24.626 1.00 47.50 216 LEU A C 1
ATOM 1643 O O . LEU A 1 216 ? 8.208 18.599 -24.627 1.00 47.50 216 LEU A O 1
ATOM 1647 N N . THR A 1 217 ? 9.626 17.008 -23.962 1.00 47.59 217 THR A N 1
ATOM 1648 C CA . THR A 1 217 ? 10.705 17.932 -23.627 1.00 47.59 217 THR A CA 1
ATOM 1649 C C . THR A 1 217 ? 11.357 18.337 -24.941 1.00 47.59 217 THR A C 1
ATOM 1651 O O . THR A 1 217 ? 12.219 17.639 -25.470 1.00 47.59 217 THR A O 1
ATOM 1654 N N . LEU A 1 218 ? 10.899 19.455 -25.509 1.00 43.62 218 LEU A N 1
ATOM 1655 C CA . LEU A 1 218 ? 11.617 20.134 -26.580 1.00 43.62 218 LEU A CA 1
ATOM 1656 C C . LEU A 1 218 ? 13.003 20.487 -26.032 1.00 43.62 218 LEU A C 1
ATOM 1658 O O . LEU A 1 218 ? 13.146 21.407 -25.228 1.00 43.62 218 LEU A O 1
ATOM 1662 N N . GLN A 1 219 ? 14.016 19.715 -26.420 1.00 45.25 219 GLN A N 1
ATOM 1663 C CA . GLN A 1 219 ? 15.398 20.118 -26.218 1.00 45.25 219 GLN A CA 1
ATOM 1664 C C . GLN A 1 219 ? 15.650 21.306 -27.154 1.00 45.25 219 GLN A C 1
ATOM 1666 O O . GLN A 1 219 ? 15.405 21.174 -28.357 1.00 45.25 219 GLN A O 1
ATOM 1671 N N . PRO A 1 220 ? 16.077 22.473 -26.643 1.00 48.94 220 PRO A N 1
ATOM 1672 C CA . PRO A 1 220 ? 16.475 23.561 -27.518 1.00 48.94 220 PRO A CA 1
ATOM 1673 C C . PRO A 1 220 ? 17.652 23.074 -28.371 1.00 48.94 220 PRO A C 1
ATOM 1675 O O . PRO A 1 220 ? 18.629 22.550 -27.833 1.00 48.94 220 PRO A O 1
ATOM 1678 N N . LEU A 1 221 ? 17.527 23.195 -29.697 1.00 49.12 221 LEU A N 1
ATOM 1679 C CA . LEU A 1 221 ? 18.657 22.981 -30.597 1.00 49.12 221 LEU A CA 1
ATOM 1680 C C . LEU A 1 221 ? 19.747 23.995 -30.233 1.00 49.12 221 LEU A C 1
ATOM 1682 O O . LEU A 1 221 ? 19.464 25.188 -30.117 1.00 49.12 221 LEU A O 1
ATOM 1686 N N . VAL A 1 222 ? 20.953 23.470 -30.022 1.00 58.59 222 VAL A N 1
ATOM 1687 C CA . VAL A 1 222 ? 22.190 24.222 -29.774 1.00 58.59 222 VAL A CA 1
ATOM 1688 C C . VAL A 1 222 ? 22.558 25.057 -30.994 1.00 58.59 222 VAL A C 1
ATOM 1690 O O . VAL A 1 222 ? 22.406 24.527 -32.120 1.00 58.59 222 VAL A O 1
#

Radius of gyration: 19.14 Å; chains: 1; bounding box: 49×51×59 Å

Sequence (222 aa):
MVTSRPPAAASLSVLRHQLADGVPPGVGNEDSVRRQWWAALATLQDDLLLPQPHLQGIWLAAPLPALYEPNLLQHLQGWVWAPSELDDLLPAASSLLPGSRPTSASPMPSAGFRRLALHSDDGTDPLLLVITPTVQVALCLDGPPQARRLVVRFDPQVLTAALTLINGRLQATDPEAGEALRKALQQLGSLHSDEHLVLRFWPRMAERLAAIAPSLTLQPLV

Secondary structure (DSSP, 8-state):
----PPPPPPPHHHHHHHHTTTPPPP-B-HHHHHHHHHHHHHIIIIIIITT-SS--EEEEEESS-----HHHHHHEEEEEEE-TTHHHH---TTS-STT----S-----SSSEEEEEPPGGG-S--EEEEE-SS-EEEEEEES-TTSBEEEEE--HHHHHHHHHHHHHHHHHH-HHHHHHHHHHHHHT-S----THHHHHHHHHHHHHHHHS------PPP-

Foldseek 3Di:
DPPPDDDPQDALQNLVVLLCPPPDFAQDAPVVVVLLLVLLLCLCVPPPQVVDPQRAWEKEKPPDDSDDDPVNQVHYAYEHAYAPVCVVVQDAPPPPDPPDDDDDDPPDPRRRYHYDHHDPRNDHWMWMFIFAQEATKIWTWDDDRRRIDIRIDLDPVSSVVSLVSVLSNCVVGPVPVSVVNVVSVVVRPHRDRDPCVVVSSPVSSVVSSVPPDPPPPPDPDD